Protein AF-0000000069705788 (afdb_homodimer)

Sequence (318 aa):
MHQRIKELVEQLQLKPHPEGGYYAETYRSDWEVSTDHGSRSLMTCIYFLLTSDNSSKFHQIKSDEMWFFHEGSPLTVHVLSDKGYEKLLVGPSDKEGHLPYQLVKTGIIFGSTVDQEESYSLVSCVVAPGFDFEDFRLVPKEELLEKWPEALEIIHKLTMHQRIKELVEQLQLKPHPEGGYYAETYRSDWEVSTDHGSRSLMTCIYFLLTSDNSSKFHQIKSDEMWFFHEGSPLTVHVLSDKGYEKLLVGPSDKEGHLPYQLVKTGIIFGSTVDQEESYSLVSCVVAPGFDFEDFRLVPKEELLEKWPEALEIIHKLT

Foldseek 3Di:
DPPVLVVCCVVVVWDADPQGFTKDWDDFAPDWDQDPQGIFTQKTKMKTKHAQVTKAAKKAFQWKKKKAFDDKAWKWKWWQDPVAIDIAIDDPDDPVRHDRMDMDGHGIIIMMHRNDHPMMTIIMMMTGSYDDVVRMGRDDLVVCCVNHVVCNVVSVVRD/DPPVLVVCCVVVVWDADPQGFTKAWDDFAPDWDQDPQGIFTQKTKMKTKHAQVTKAAKKAFQWKKKKAFDDKAWKWKWWQDPVAIDTAIDDPDDPVRHDRMDMDGHGIIIMMHRNDHPMMTIIMMMTGSYDDVVRMGRDDLVVCCVNHVVCNVVSVVRD

pLDDT: mean 96.7, std 3.87, range [66.06, 98.94]

Solvent-accessible surface area (backbone atoms only — not comparable to full-atom values): 16490 Å² total; per-residue (Å²): 128,63,68,64,53,58,51,48,34,60,75,64,60,39,38,78,35,95,69,49,42,28,30,30,82,76,45,67,44,90,48,72,38,84,49,99,87,43,78,31,32,46,30,26,32,27,43,38,35,41,29,36,89,34,46,43,51,35,26,32,38,77,28,34,36,36,40,35,27,48,48,76,45,53,32,39,36,40,35,49,50,99,88,37,77,46,76,46,42,28,16,72,69,50,94,88,58,26,24,39,56,45,78,46,57,53,65,44,35,32,26,34,41,27,76,56,75,92,40,36,22,36,30,36,39,38,24,43,53,18,77,48,75,90,44,53,40,77,56,55,56,67,63,47,45,71,78,41,56,89,43,49,69,61,48,58,71,32,88,126,62,68,64,54,58,50,47,33,61,78,66,59,41,38,78,36,96,68,48,41,29,28,31,82,76,46,67,44,91,48,72,40,85,50,99,87,42,79,32,33,46,30,26,32,29,44,38,35,40,28,35,89,33,47,42,51,36,26,31,38,76,28,34,36,36,40,35,28,47,47,78,45,52,33,38,36,40,35,48,51,99,88,38,78,46,76,45,41,27,16,72,69,51,94,87,58,26,24,42,57,45,78,46,57,53,64,42,34,34,27,35,39,26,77,56,75,93,40,35,22,36,31,36,39,39,23,43,53,18,76,48,74,90,45,54,40,79,56,54,55,69,63,47,46,71,76,42,57,87,44,49,70,62,49,57,72,30,87

InterPro domains:
  IPR009327 Cupin domain of unknown function DUF985 [PF06172] (6-138)
  IPR009327 Cupin domain of unknown function DUF985 [cd06121] (6-154)
  IPR011051 RmlC-like cupin domain superfamily [SSF51182] (2-159)
  IPR014710 RmlC-like jelly roll fold [G3DSA:2.60.120.10] (4-159)
  IPR039935 Uncharacterized protein YML079W-like [PTHR33387] (2-159)

Nearest PDB structures (foldseek):
  3loi-assembly1_A  TM=9.227E-01  e=6.875E-19  Branchiostoma belcheri tsingtauense
  1yud-assembly5_I  TM=9.192E-01  e=4.604E-17  Shewanella oneidensis MR-1
  1znp-assembly4_D  TM=8.832E-01  e=2.453E-14  Agrobacterium fabrum str. C58
  1phs-assembly1_A  TM=6.592E-01  e=4.373E-05  Phaseolus vulgaris
  2phl-assembly1_B  TM=5.172E-01  e=5.472E-05  Phaseolus vulgaris

Secondary structure (DSSP, 8-state):
--HHHHHHHHHTT-EE-TTSSEEEEEEE-S-EEEETTEEEES-EEEEEEEETT-EEEEEE-SSEEEEEEEEESPEEEEEEETTEEEEEEESS--TTS-BSEEEE-TT-EEEEEE-STT-EEEEEEEEESPP-GGG-EEPPHHHHHHH-GGGHHHHHHT-/--HHHHHHHHHTT-EE-TTSSEEEEEEE-S-EEEETTEEEES-EEEEEEEETT-EEEEEE-SSEEEEEEEEESPEEEEEEETTEEEEEEESS--TTS-BSEEEE-TT-EEEEEE-STT-EEEEEEEEESPP-GGG-EEPPHHHHHHH-GGGHHHHHHT-

Structure (mmCIF, N/CA/C/O backbone):
data_AF-0000000069705788-model_v1
#
loop_
_entity.id
_entity.type
_entity.pdbx_description
1 polymer 'DUF985 domain-containing protein'
#
loop_
_atom_site.group_PDB
_atom_site.id
_atom_site.type_symbol
_atom_site.label_atom_id
_atom_site.label_alt_id
_atom_site.label_comp_id
_atom_site.label_asym_id
_atom_site.label_entity_id
_atom_site.label_seq_id
_atom_site.pdbx_PDB_ins_code
_atom_site.Cartn_x
_atom_site.Cartn_y
_atom_site.Cartn_z
_atom_site.occupancy
_atom_site.B_iso_or_equiv
_atom_site.auth_seq_id
_atom_site.auth_comp_id
_atom_site.auth_asym_id
_atom_site.auth_atom_id
_atom_site.pdbx_PDB_model_num
ATOM 1 N N . MET A 1 1 ? 19.969 -18.719 3.295 1 66.25 1 MET A N 1
ATOM 2 C CA . MET A 1 1 ? 18.969 -17.656 3.379 1 66.25 1 MET A CA 1
ATOM 3 C C . MET A 1 1 ? 19.625 -16.312 3.713 1 66.25 1 MET A C 1
ATOM 5 O O . MET A 1 1 ? 20.5 -16.25 4.578 1 66.25 1 MET A O 1
ATOM 9 N N . HIS A 1 2 ? 19.422 -15.305 2.9 1 85.25 2 HIS A N 1
ATOM 10 C CA . HIS A 1 2 ? 19.969 -13.969 3.143 1 85.25 2 HIS A CA 1
ATOM 11 C C . HIS A 1 2 ? 19.672 -13.5 4.562 1 85.25 2 HIS A C 1
ATOM 13 O O . HIS A 1 2 ? 18.547 -13.633 5.043 1 85.25 2 HIS A O 1
ATOM 19 N N . GLN A 1 3 ? 20.672 -13.266 5.352 1 93.94 3 GLN A N 1
ATOM 20 C CA . GLN A 1 3 ? 20.562 -12.781 6.723 1 93.94 3 GLN A CA 1
ATOM 21 C C . GLN A 1 3 ? 19.422 -11.766 6.855 1 93.94 3 GLN A C 1
ATOM 23 O O . GLN A 1 3 ? 18.703 -11.766 7.848 1 93.94 3 GLN A O 1
ATOM 28 N N . ARG A 1 4 ? 19.266 -10.969 5.922 1 96.81 4 ARG A N 1
ATOM 29 C CA . ARG A 1 4 ? 18.234 -9.938 5.941 1 96.81 4 ARG A CA 1
ATOM 30 C C . ARG A 1 4 ? 16.844 -10.555 5.949 1 96.81 4 ARG A C 1
ATOM 32 O O . ARG A 1 4 ? 15.93 -10.039 6.605 1 96.81 4 ARG A O 1
ATOM 39 N N . ILE A 1 5 ? 16.641 -11.625 5.273 1 96.44 5 ILE A N 1
ATOM 40 C CA . ILE A 1 5 ? 15.352 -12.312 5.246 1 96.44 5 ILE A CA 1
ATOM 41 C C . ILE A 1 5 ? 14.984 -12.773 6.656 1 96.44 5 ILE A C 1
ATOM 43 O O . ILE A 1 5 ? 13.844 -12.609 7.094 1 96.44 5 ILE A O 1
ATOM 47 N N . LYS A 1 6 ? 15.945 -13.367 7.285 1 96.12 6 LYS A N 1
ATOM 48 C CA . LYS A 1 6 ? 15.711 -13.82 8.648 1 96.12 6 LYS A CA 1
ATOM 49 C C . LYS A 1 6 ? 15.297 -12.664 9.555 1 96.12 6 LYS A C 1
ATOM 51 O O . LYS A 1 6 ? 14.398 -12.797 10.383 1 96.12 6 LYS A O 1
ATOM 56 N N . GLU A 1 7 ? 15.977 -11.562 9.398 1 97.12 7 GLU A N 1
ATOM 57 C CA . GLU A 1 7 ? 15.656 -10.375 10.18 1 97.12 7 GLU A CA 1
ATOM 58 C C . GLU A 1 7 ? 14.227 -9.906 9.906 1 97.12 7 GLU A C 1
ATOM 60 O O . GLU A 1 7 ? 13.492 -9.562 10.836 1 97.12 7 GLU A O 1
ATOM 65 N N . LEU A 1 8 ? 13.867 -9.859 8.625 1 97.81 8 LEU A N 1
ATOM 66 C CA . LEU A 1 8 ? 12.539 -9.414 8.234 1 97.81 8 LEU A CA 1
ATOM 67 C C . LEU A 1 8 ? 11.461 -10.359 8.773 1 97.81 8 LEU A C 1
ATOM 69 O O . LEU A 1 8 ? 10.43 -9.906 9.266 1 97.81 8 LEU A O 1
ATOM 73 N N . VAL A 1 9 ? 11.664 -11.656 8.656 1 97.19 9 VAL A N 1
ATOM 74 C CA . VAL A 1 9 ? 10.719 -12.664 9.125 1 97.19 9 VAL A CA 1
ATOM 75 C C . VAL A 1 9 ? 10.453 -12.469 10.617 1 97.19 9 VAL A C 1
ATOM 77 O O . VAL A 1 9 ? 9.305 -12.523 11.062 1 97.19 9 VAL A O 1
ATOM 80 N N . GLU A 1 10 ? 11.477 -12.195 11.297 1 96.56 10 GLU A N 1
ATOM 81 C CA . GLU A 1 10 ? 11.352 -11.992 12.742 1 96.56 10 GLU A CA 1
ATOM 82 C C . GLU A 1 10 ? 10.688 -10.656 13.055 1 96.56 10 GLU A C 1
ATOM 84 O O . GLU A 1 10 ? 9.711 -10.602 13.805 1 96.56 10 GLU A O 1
ATOM 89 N N . GLN A 1 11 ? 11.133 -9.609 12.5 1 96.75 11 GLN A N 1
ATOM 90 C CA . GLN A 1 11 ? 10.688 -8.258 12.828 1 96.75 11 GLN A CA 1
ATOM 91 C C . GLN A 1 11 ? 9.234 -8.047 12.406 1 96.75 11 GLN A C 1
ATOM 93 O O . GLN A 1 11 ? 8.484 -7.34 13.086 1 96.75 11 GLN A O 1
ATOM 98 N N . LEU A 1 12 ? 8.906 -8.648 11.266 1 98.12 12 LEU A N 1
ATOM 99 C CA . LEU A 1 12 ? 7.57 -8.422 10.719 1 98.12 12 LEU A CA 1
ATOM 100 C C . LEU A 1 12 ? 6.641 -9.586 11.055 1 98.12 12 LEU A C 1
ATOM 102 O O . LEU A 1 12 ? 5.496 -9.625 10.594 1 98.12 12 LEU A O 1
ATOM 106 N N . GLN A 1 13 ? 7.16 -10.555 11.836 1 97.44 13 GLN A N 1
ATOM 107 C CA . GLN A 1 13 ? 6.398 -11.719 12.289 1 97.44 13 GLN A CA 1
ATOM 108 C C . GLN A 1 13 ? 5.766 -12.453 11.109 1 97.44 13 GLN A C 1
ATOM 110 O O . GLN A 1 13 ? 4.574 -12.773 11.141 1 97.44 13 GLN A O 1
ATOM 115 N N . LEU A 1 14 ? 6.574 -12.648 10.109 1 98.25 14 LEU A N 1
ATOM 116 C CA . LEU A 1 14 ? 6.098 -13.352 8.922 1 98.25 14 LEU A CA 1
ATOM 117 C C . LEU A 1 14 ? 6.004 -14.852 9.188 1 98.25 14 LEU A C 1
ATOM 119 O O . LEU A 1 14 ? 6.797 -15.398 9.953 1 98.25 14 LEU A O 1
ATOM 123 N N . LYS A 1 15 ? 5.062 -15.492 8.539 1 97.88 15 LYS A N 1
ATOM 124 C CA . LYS A 1 15 ? 4.918 -16.938 8.562 1 97.88 15 LYS A CA 1
ATOM 125 C C . LYS A 1 15 ? 5.137 -17.531 7.172 1 97.88 15 LYS A C 1
ATOM 127 O O . LYS A 1 15 ? 4.93 -16.859 6.16 1 97.88 15 LYS A O 1
ATOM 132 N N . PRO A 1 16 ? 5.516 -18.797 7.172 1 94.94 16 PRO A N 1
ATOM 133 C CA . PRO A 1 16 ? 5.684 -19.406 5.855 1 94.94 16 PRO A CA 1
ATOM 134 C C . PRO A 1 16 ? 4.387 -19.453 5.051 1 94.94 16 PRO A C 1
ATOM 136 O O . PRO A 1 16 ? 3.316 -19.688 5.613 1 94.94 16 PRO A O 1
ATOM 139 N N . HIS A 1 17 ? 4.52 -19.078 3.859 1 90.19 17 HIS A N 1
ATOM 140 C CA . HIS A 1 17 ? 3.395 -19.203 2.936 1 90.19 17 HIS A CA 1
ATOM 141 C C . HIS A 1 17 ? 3.301 -20.609 2.365 1 90.19 17 HIS A C 1
ATOM 143 O O . HIS A 1 17 ? 4.324 -21.25 2.1 1 90.19 17 HIS A O 1
ATOM 149 N N . PRO A 1 18 ? 2.121 -21.141 2.051 1 79.5 18 PRO A N 1
ATOM 150 C CA . PRO A 1 18 ? 1.957 -22.516 1.569 1 79.5 18 PRO A CA 1
ATOM 151 C C . PRO A 1 18 ? 2.709 -22.781 0.266 1 79.5 18 PRO A C 1
ATOM 153 O O . PRO A 1 18 ? 3.203 -23.891 0.046 1 79.5 18 PRO A O 1
ATOM 156 N N . GLU A 1 19 ? 2.842 -21.859 -0.573 1 75.75 19 GLU A N 1
ATOM 157 C CA . GLU A 1 19 ? 3.453 -22.047 -1.885 1 75.75 19 GLU A CA 1
ATOM 158 C C . GLU A 1 19 ? 4.914 -21.609 -1.884 1 75.75 19 GLU A C 1
ATOM 160 O O . GLU A 1 19 ? 5.57 -21.625 -2.926 1 75.75 19 GLU A O 1
ATOM 165 N N . GLY A 1 20 ? 5.504 -21.203 -0.788 1 83.19 20 GLY A N 1
ATOM 166 C CA . GLY A 1 20 ? 6.852 -20.656 -0.702 1 83.19 20 GLY A CA 1
ATOM 167 C C . GLY A 1 20 ? 6.883 -19.188 -0.329 1 83.19 20 GLY A C 1
ATOM 168 O O . GLY A 1 20 ? 5.914 -18.469 -0.563 1 83.19 20 GLY A O 1
ATOM 169 N N . GLY A 1 21 ? 7.969 -18.781 0.241 1 93.75 21 GLY A N 1
ATOM 170 C CA . GLY A 1 21 ? 8.07 -17.422 0.757 1 93.75 21 GLY A CA 1
ATOM 171 C C . GLY A 1 21 ? 7.445 -17.266 2.129 1 93.75 21 GLY A C 1
ATOM 172 O O . GLY A 1 21 ? 7.391 -18.219 2.91 1 93.75 21 GLY A O 1
ATOM 173 N N . TYR A 1 22 ? 7.105 -15.977 2.471 1 97.56 22 TYR A N 1
ATOM 174 C CA . TYR A 1 22 ? 6.574 -15.656 3.791 1 97.56 22 TYR A CA 1
ATOM 175 C C . TYR A 1 22 ? 5.5 -14.578 3.703 1 97.56 22 TYR A C 1
ATOM 177 O O . TYR A 1 22 ? 5.453 -13.82 2.732 1 97.56 22 TYR A O 1
ATOM 185 N N . TYR A 1 23 ? 4.629 -14.617 4.656 1 98.06 23 TYR A N 1
ATOM 186 C CA . TYR A 1 23 ? 3.609 -13.57 4.668 1 98.06 23 TYR A CA 1
ATOM 187 C C . TYR A 1 23 ? 3.057 -13.359 6.07 1 98.06 23 TYR A C 1
ATOM 189 O O . TYR A 1 23 ? 3.338 -14.148 6.98 1 98.06 23 TYR A O 1
ATOM 197 N N . ALA A 1 24 ? 2.346 -12.273 6.289 1 98.12 24 ALA A N 1
ATOM 198 C CA . ALA A 1 24 ? 1.567 -11.969 7.488 1 98.12 24 ALA A CA 1
ATOM 199 C C . ALA A 1 24 ? 0.4 -11.039 7.16 1 98.12 24 ALA A C 1
ATOM 201 O O . ALA A 1 24 ? 0.582 -10.008 6.504 1 98.12 24 ALA A O 1
ATOM 202 N N . GLU A 1 25 ? -0.812 -11.492 7.539 1 98.06 25 GLU A N 1
ATOM 203 C CA . GLU A 1 25 ? -1.901 -10.523 7.465 1 98.06 25 GLU A CA 1
ATOM 204 C C . GLU A 1 25 ? -1.761 -9.453 8.547 1 98.06 25 GLU A C 1
ATOM 206 O O . GLU A 1 25 ? -1.737 -9.758 9.734 1 98.06 25 GLU A O 1
ATOM 211 N N . THR A 1 26 ? -1.682 -8.211 8.117 1 98.06 26 THR A N 1
ATOM 212 C CA . THR A 1 26 ? -1.364 -7.133 9.047 1 98.06 26 THR A CA 1
ATOM 213 C C . THR A 1 26 ? -2.59 -6.262 9.305 1 98.06 26 THR A C 1
ATOM 215 O O . THR A 1 26 ? -2.611 -5.473 10.258 1 98.06 26 THR A O 1
ATOM 218 N N . TYR A 1 27 ? -3.596 -6.379 8.492 1 98.56 27 TYR A N 1
ATOM 219 C CA . TYR A 1 27 ? -4.781 -5.539 8.625 1 98.56 27 TYR A CA 1
ATOM 220 C C . TYR A 1 27 ? -6 -6.215 8.008 1 98.56 27 TYR A C 1
ATOM 222 O O . TYR A 1 27 ? -5.914 -6.801 6.93 1 98.56 27 TYR A O 1
ATOM 230 N N . ARG A 1 28 ? -7.121 -6.172 8.688 1 98.56 28 ARG A N 1
ATOM 231 C CA . ARG A 1 28 ? -8.469 -6.477 8.219 1 98.56 28 ARG A CA 1
ATOM 232 C C . ARG A 1 28 ? -9.477 -5.469 8.75 1 98.56 28 ARG A C 1
ATOM 234 O O . ARG A 1 28 ? -9.641 -5.328 9.969 1 98.56 28 ARG A O 1
ATOM 241 N N . SER A 1 29 ? -10.062 -4.789 7.816 1 98.06 29 SER A N 1
ATOM 242 C CA . SER A 1 29 ? -11.031 -3.785 8.234 1 98.06 29 SER A CA 1
ATOM 243 C C . SER A 1 29 ? -12.172 -4.414 9.031 1 98.06 29 SER A C 1
ATOM 245 O O . SER A 1 29 ? -12.656 -5.492 8.688 1 98.06 29 SER A O 1
ATOM 247 N N . ASP A 1 30 ? -12.602 -3.719 10.086 1 94.81 30 ASP A N 1
ATOM 248 C CA . ASP A 1 30 ? -13.766 -4.16 10.859 1 94.81 30 ASP A CA 1
ATOM 249 C C . ASP A 1 30 ? -15.062 -3.801 10.148 1 94.81 30 ASP A C 1
ATOM 251 O O . ASP A 1 30 ? -16.141 -4.266 10.531 1 94.81 30 ASP A O 1
ATOM 255 N N . TRP A 1 31 ? -14.945 -3.012 9.102 1 94.69 31 TRP A N 1
ATOM 256 C CA . TRP A 1 31 ? -16.094 -2.648 8.289 1 94.69 31 TRP A CA 1
ATOM 257 C C . TRP A 1 31 ? -16.375 -3.713 7.234 1 94.69 31 TRP A C 1
ATOM 259 O O . TRP A 1 31 ? -15.461 -4.18 6.559 1 94.69 31 TRP A O 1
ATOM 269 N N . GLU A 1 32 ? -17.641 -4.035 7.141 1 95.25 32 GLU A N 1
ATOM 270 C CA . GLU A 1 32 ? -18.031 -5.047 6.16 1 95.25 32 GLU A CA 1
ATOM 271 C C . GLU A 1 32 ? -18.766 -4.414 4.984 1 95.25 32 GLU A C 1
ATOM 273 O O . GLU A 1 32 ? -19.484 -3.428 5.156 1 95.25 32 GLU A O 1
ATOM 278 N N . VAL A 1 33 ? -18.547 -4.988 3.83 1 96 33 VAL A N 1
ATOM 279 C CA . VAL A 1 33 ? -19.266 -4.578 2.635 1 96 33 VAL A CA 1
ATOM 280 C C . VAL A 1 33 ? -19.984 -5.785 2.025 1 96 33 VAL A C 1
ATOM 282 O O . VAL A 1 33 ? -19.484 -6.91 2.1 1 96 33 VAL A O 1
ATOM 285 N N . SER A 1 34 ? -21.156 -5.516 1.482 1 94.81 34 SER A N 1
ATOM 286 C CA . SER A 1 34 ? -21.906 -6.57 0.801 1 94.81 34 SER A CA 1
ATOM 287 C C . SER A 1 34 ? -21.453 -6.715 -0.65 1 94.81 34 SER A C 1
ATOM 289 O O . SER A 1 34 ? -21.406 -5.727 -1.388 1 94.81 34 SER A O 1
ATOM 291 N N . THR A 1 35 ? -21.109 -7.973 -0.995 1 94.88 35 THR A N 1
ATOM 292 C CA . THR A 1 35 ? -20.766 -8.281 -2.377 1 94.88 35 THR A CA 1
ATOM 293 C C . THR A 1 35 ? -21.719 -9.312 -2.961 1 94.88 35 THR A C 1
ATOM 295 O O . THR A 1 35 ? -22.578 -9.844 -2.252 1 94.88 35 THR A O 1
ATOM 298 N N . ASP A 1 36 ? -21.609 -9.562 -4.262 1 92.44 36 ASP A N 1
ATOM 299 C CA . ASP A 1 36 ? -22.422 -10.578 -4.914 1 92.44 36 ASP A CA 1
ATOM 300 C C . ASP A 1 36 ? -22.125 -11.969 -4.363 1 92.44 36 ASP A C 1
ATOM 302 O O . ASP A 1 36 ? -22.906 -12.898 -4.535 1 92.44 36 ASP A O 1
ATOM 306 N N . HIS A 1 37 ? -21.047 -12.07 -3.639 1 92.69 37 HIS A N 1
ATOM 307 C CA . HIS A 1 37 ? -20.609 -13.367 -3.158 1 92.69 37 HIS A CA 1
ATOM 308 C C . HIS A 1 37 ? -20.656 -13.445 -1.635 1 92.69 37 HIS A C 1
ATOM 310 O O . HIS A 1 37 ? -20.062 -14.336 -1.03 1 92.69 37 HIS A O 1
ATOM 316 N N . GLY A 1 38 ? -21.312 -12.484 -1.065 1 95.44 38 GLY A N 1
ATOM 317 C CA . GLY A 1 38 ? -21.438 -12.453 0.383 1 95.44 38 GLY A CA 1
ATOM 318 C C . GLY A 1 38 ? -20.734 -11.266 1.019 1 95.44 38 GLY A C 1
ATOM 319 O O . GLY A 1 38 ? -20.172 -10.422 0.317 1 95.44 38 GLY A O 1
ATOM 320 N N . SER A 1 39 ? -20.812 -11.266 2.301 1 97.12 39 SER A N 1
ATOM 321 C CA . SER A 1 39 ? -20.172 -10.188 3.049 1 97.12 39 SER A CA 1
ATOM 322 C C . SER A 1 39 ? -18.656 -10.367 3.104 1 97.12 39 SER A C 1
ATOM 324 O O . SER A 1 39 ? -18.172 -11.477 3.297 1 97.12 39 SER A O 1
ATOM 326 N N . ARG A 1 40 ? -17.969 -9.281 2.855 1 98.06 40 ARG A N 1
ATOM 327 C CA . ARG A 1 40 ? -16.516 -9.25 2.969 1 98.06 40 ARG A CA 1
ATOM 328 C C . ARG A 1 40 ? -16.062 -8.055 3.811 1 98.06 40 ARG A C 1
ATOM 330 O O . ARG A 1 40 ? -16.781 -7.062 3.928 1 98.06 40 ARG A O 1
ATOM 337 N N . SER A 1 41 ? -14.875 -8.188 4.395 1 98.12 41 SER A N 1
ATOM 338 C CA . SER A 1 41 ? -14.234 -6.996 4.949 1 98.12 41 SER A CA 1
ATOM 339 C C . SER A 1 41 ? -14.031 -5.93 3.877 1 98.12 41 SER A C 1
ATOM 341 O O . SER A 1 41 ? -13.906 -6.25 2.693 1 98.12 41 SER A O 1
ATOM 343 N N . LEU A 1 42 ? -14.055 -4.73 4.281 1 97.94 42 LEU A N 1
ATOM 344 C CA . LEU A 1 42 ? -13.852 -3.623 3.354 1 97.94 42 LEU A CA 1
ATOM 345 C C . LEU A 1 42 ? -12.516 -3.746 2.643 1 97.94 42 LEU A C 1
ATOM 347 O O . LEU A 1 42 ? -12.414 -3.469 1.444 1 97.94 42 LEU A O 1
ATOM 351 N N . MET A 1 43 ? -11.508 -4.16 3.387 1 98.44 43 MET A N 1
ATOM 352 C CA . MET A 1 43 ? -10.148 -4.199 2.871 1 98.44 43 MET A CA 1
ATOM 353 C C . MET A 1 43 ? -9.258 -5.078 3.744 1 98.44 43 MET A C 1
ATOM 355 O O . MET A 1 43 ? -9.492 -5.203 4.949 1 98.44 43 MET A O 1
ATOM 359 N N . THR A 1 44 ? -8.297 -5.73 3.188 1 98.75 44 THR A N 1
ATOM 360 C CA . THR A 1 44 ? -7.262 -6.449 3.92 1 98.75 44 THR A CA 1
ATOM 361 C C . THR A 1 44 ? -5.871 -6.074 3.406 1 98.75 44 THR A C 1
ATOM 363 O O . THR A 1 44 ? -5.734 -5.578 2.287 1 98.75 44 THR A O 1
ATOM 366 N N . CYS A 1 45 ? -4.891 -6.254 4.172 1 98.81 45 CYS A N 1
ATOM 367 C CA . CYS A 1 45 ? -3.502 -5.992 3.816 1 98.81 45 CYS A CA 1
ATOM 368 C C . CYS A 1 45 ? -2.586 -7.078 4.367 1 98.81 45 CYS A C 1
ATOM 370 O O . CYS A 1 45 ? -2.754 -7.52 5.508 1 98.81 45 CYS A O 1
ATOM 372 N N . ILE A 1 46 ? -1.645 -7.504 3.596 1 98.38 46 ILE A N 1
ATOM 373 C CA . ILE A 1 46 ? -0.633 -8.438 4.07 1 98.38 46 ILE A CA 1
ATOM 374 C C . ILE A 1 46 ? 0.759 -7.914 3.73 1 98.38 46 ILE A C 1
ATOM 376 O O . ILE A 1 46 ? 0.918 -7.113 2.803 1 98.38 46 ILE A O 1
ATOM 380 N N . TYR A 1 47 ? 1.772 -8.312 4.504 1 98.69 47 TYR A N 1
ATOM 381 C CA . TYR A 1 47 ? 3.141 -8.406 4.008 1 98.69 47 TYR A CA 1
ATOM 382 C C . TYR A 1 47 ? 3.338 -9.672 3.184 1 98.69 47 TYR A C 1
ATOM 384 O O . TYR A 1 47 ? 2.822 -10.734 3.537 1 98.69 47 TYR A O 1
ATOM 392 N N . PHE A 1 48 ? 4.059 -9.602 2.207 1 98.31 48 PHE A N 1
ATOM 393 C CA . PHE A 1 48 ? 4.426 -10.758 1.396 1 98.31 48 PHE A CA 1
ATOM 394 C C . PHE A 1 48 ? 5.898 -10.695 1.007 1 98.31 48 PHE A C 1
ATOM 396 O O . PHE A 1 48 ? 6.355 -9.703 0.427 1 98.31 48 PHE A O 1
ATOM 403 N N . LEU A 1 49 ? 6.648 -11.68 1.417 1 98.38 49 LEU A N 1
ATOM 404 C CA . LEU A 1 49 ? 8.07 -11.812 1.095 1 98.38 49 LEU A CA 1
ATOM 405 C C . LEU A 1 49 ? 8.312 -13.031 0.209 1 98.38 49 LEU A C 1
ATOM 407 O O . LEU A 1 49 ? 8.102 -14.164 0.639 1 98.38 49 LEU A O 1
ATOM 411 N N . LEU A 1 50 ? 8.711 -12.773 -0.994 1 97.88 50 LEU A N 1
ATOM 412 C CA . LEU A 1 50 ? 8.984 -13.828 -1.967 1 97.88 50 LEU A CA 1
ATOM 413 C C . LEU A 1 50 ? 10.484 -13.922 -2.25 1 97.88 50 LEU A C 1
ATOM 415 O O . LEU A 1 50 ? 11.18 -12.906 -2.314 1 97.88 50 LEU A O 1
ATOM 419 N N . THR A 1 51 ? 10.992 -15.102 -2.391 1 96.69 51 THR A N 1
ATOM 420 C CA . THR A 1 51 ? 12.391 -15.297 -2.75 1 96.69 51 THR A CA 1
ATOM 421 C C . THR A 1 51 ? 12.516 -15.789 -4.188 1 96.69 51 THR A C 1
ATOM 423 O O . THR A 1 51 ? 11.531 -16.234 -4.785 1 96.69 51 THR A O 1
ATOM 426 N N . SER A 1 52 ? 13.719 -15.695 -4.703 1 96 52 SER A N 1
ATOM 427 C CA . SER A 1 52 ? 13.945 -16.094 -6.086 1 96 52 SER A CA 1
ATOM 428 C C . SER A 1 52 ? 13.773 -17.594 -6.266 1 96 52 SER A C 1
ATOM 430 O O . SER A 1 52 ? 13.641 -18.078 -7.395 1 96 52 SER A O 1
ATOM 432 N N . ASP A 1 53 ? 13.742 -18.328 -5.211 1 93.75 53 ASP A N 1
ATOM 433 C CA . ASP A 1 53 ? 13.656 -19.797 -5.285 1 93.75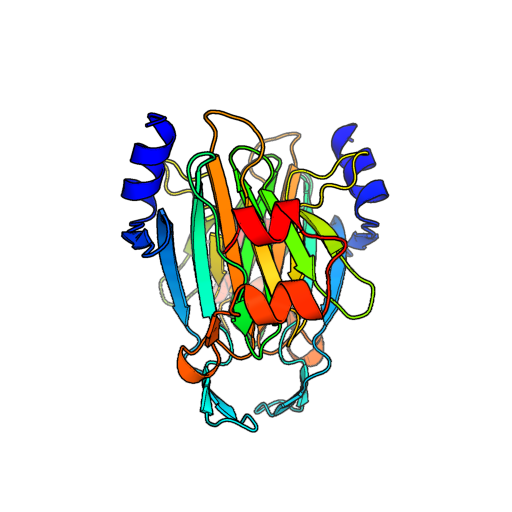 53 ASP A CA 1
ATOM 434 C C . ASP A 1 53 ? 12.203 -20.25 -5.266 1 93.75 53 ASP A C 1
ATOM 436 O O . ASP A 1 53 ? 11.93 -21.438 -5.445 1 93.75 53 ASP A O 1
ATOM 440 N N . ASN A 1 54 ? 11.312 -19.375 -5.035 1 93.38 54 ASN A N 1
ATOM 441 C CA . ASN A 1 54 ? 9.883 -19.688 -5.031 1 93.38 54 ASN A CA 1
ATOM 442 C C . ASN A 1 54 ? 9.086 -18.719 -5.883 1 93.38 54 ASN A C 1
ATOM 444 O O . ASN A 1 54 ? 9.648 -17.75 -6.426 1 93.38 54 ASN A O 1
ATOM 448 N N . SER A 1 55 ? 7.84 -19.062 -6.133 1 93.81 55 SER A N 1
ATOM 449 C CA . SER A 1 55 ? 6.949 -18.25 -6.945 1 93.81 55 SER A CA 1
ATOM 450 C C . SER A 1 55 ? 5.523 -18.281 -6.402 1 93.81 55 SER A C 1
ATOM 452 O O . SER A 1 55 ? 5.168 -19.156 -5.625 1 93.81 55 SER A O 1
ATOM 454 N N . SER A 1 56 ? 4.824 -17.281 -6.695 1 94.88 56 SER A N 1
ATOM 455 C CA . SER A 1 56 ? 3.381 -17.312 -6.484 1 94.88 56 SER A CA 1
ATOM 456 C C . SER A 1 56 ? 2.654 -17.859 -7.707 1 94.88 56 SER A C 1
ATOM 458 O O . SER A 1 56 ? 2.814 -17.344 -8.82 1 94.88 56 SER A O 1
ATOM 460 N N . LYS A 1 57 ? 1.851 -18.859 -7.527 1 96.62 57 LYS A N 1
ATOM 461 C CA . LYS A 1 57 ? 1.194 -19.547 -8.633 1 96.62 57 LYS A CA 1
ATOM 462 C C . LYS A 1 57 ? 0.071 -18.703 -9.219 1 96.62 57 LYS A C 1
ATOM 464 O O . LYS A 1 57 ? -0.457 -17.812 -8.555 1 96.62 57 LYS A O 1
ATOM 469 N N . PHE A 1 58 ? -0.28 -19.047 -10.453 1 97.81 58 PHE A N 1
ATOM 470 C CA . PHE A 1 58 ? -1.384 -18.344 -11.094 1 97.81 58 PHE A CA 1
ATOM 471 C C . PHE A 1 58 ? -2.693 -18.594 -10.359 1 97.81 58 PHE A C 1
ATOM 473 O O . PHE A 1 58 ? -3.107 -19.75 -10.195 1 97.81 58 PHE A O 1
ATOM 480 N N . HIS A 1 59 ? -3.33 -17.609 -9.961 1 97.56 59 HIS A N 1
ATOM 481 C CA . HIS A 1 59 ? -4.609 -17.656 -9.258 1 97.56 59 HIS A CA 1
ATOM 482 C C . HIS A 1 59 ? -5.461 -16.438 -9.602 1 97.56 59 HIS A C 1
ATOM 484 O O . HIS A 1 59 ? -5.008 -15.539 -10.312 1 97.56 59 HIS A O 1
ATOM 490 N N . GLN A 1 60 ? -6.66 -16.516 -9.195 1 97.62 60 GLN A N 1
ATOM 491 C CA . GLN A 1 60 ? -7.641 -15.469 -9.438 1 97.62 60 GLN A CA 1
ATOM 492 C C . GLN A 1 60 ? -8.414 -15.133 -8.172 1 97.62 60 GLN A C 1
ATOM 494 O O . GLN A 1 60 ? -8.75 -16.016 -7.383 1 97.62 60 GLN A O 1
ATOM 499 N N . ILE A 1 61 ? -8.578 -13.852 -7.957 1 97.44 61 ILE A N 1
ATOM 500 C CA . ILE A 1 61 ? -9.438 -13.414 -6.859 1 97.44 61 ILE A CA 1
ATOM 501 C C . ILE A 1 61 ? -10.516 -12.477 -7.391 1 97.44 61 ILE A C 1
ATOM 503 O O . ILE A 1 61 ? -10.492 -12.078 -8.562 1 97.44 61 ILE A O 1
ATOM 507 N N . LYS A 1 62 ? -11.5 -12.141 -6.582 1 97.12 62 LYS A N 1
ATOM 508 C CA . LYS A 1 62 ? -12.664 -11.391 -7.047 1 97.12 62 LYS A CA 1
ATOM 509 C C . LYS A 1 62 ? -12.594 -9.93 -6.605 1 97.12 62 LYS A C 1
ATOM 511 O O . LYS A 1 62 ? -13.617 -9.242 -6.527 1 97.12 62 LYS A O 1
ATOM 516 N N . SER A 1 63 ? -11.438 -9.477 -6.23 1 97.62 63 SER A N 1
ATOM 517 C CA . SER A 1 63 ? -11.195 -8.109 -5.781 1 97.62 63 SER A CA 1
ATOM 518 C C . SER A 1 63 ? -9.969 -7.516 -6.461 1 97.62 63 SER A C 1
ATOM 520 O O . SER A 1 63 ? -9.117 -8.25 -6.969 1 97.62 63 SER A O 1
ATOM 522 N N . ASP A 1 64 ? -9.938 -6.191 -6.566 1 98.25 64 ASP A N 1
ATOM 523 C CA . ASP A 1 64 ? -8.688 -5.547 -6.965 1 98.25 64 ASP A CA 1
ATOM 524 C C . ASP A 1 64 ? -7.582 -5.812 -5.945 1 98.25 64 ASP A C 1
ATOM 526 O O . ASP A 1 64 ? -7.828 -5.812 -4.738 1 98.25 64 ASP A O 1
ATOM 530 N N . GLU A 1 65 ? -6.418 -6.004 -6.395 1 98.5 65 GLU A N 1
ATOM 531 C CA . GLU A 1 65 ? -5.254 -6.176 -5.531 1 98.5 65 GLU A CA 1
ATOM 532 C C . GLU A 1 65 ? -4.141 -5.207 -5.902 1 98.5 65 GLU A C 1
ATOM 534 O O . GLU A 1 65 ? -3.723 -5.145 -7.062 1 98.5 65 GLU A O 1
ATOM 539 N N . MET A 1 66 ? -3.672 -4.465 -4.949 1 98.75 66 MET A N 1
ATOM 540 C CA . MET A 1 66 ? -2.564 -3.531 -5.129 1 98.75 66 MET A CA 1
ATOM 541 C C . MET A 1 66 ? -1.281 -4.086 -4.516 1 98.75 66 MET A C 1
ATOM 543 O O . MET A 1 66 ? -1.288 -4.582 -3.389 1 98.75 66 MET A O 1
ATOM 547 N N . TRP A 1 67 ? -0.206 -4 -5.211 1 98.88 67 TRP A N 1
ATOM 548 C CA . TRP A 1 67 ? 1.108 -4.465 -4.781 1 98.88 67 TRP A CA 1
ATOM 549 C C . TRP A 1 67 ? 2.047 -3.291 -4.527 1 98.88 67 TRP A C 1
ATOM 551 O O . TRP A 1 67 ? 2.348 -2.521 -5.441 1 98.88 67 TRP A O 1
ATOM 561 N N . PHE A 1 68 ? 2.592 -3.135 -3.334 1 98.94 68 PHE A N 1
ATOM 562 C CA . PHE A 1 68 ? 3.461 -2.025 -2.955 1 98.94 68 PHE A CA 1
ATOM 563 C C . PHE A 1 68 ? 4.867 -2.521 -2.643 1 98.94 68 PHE A C 1
ATOM 565 O O . PHE A 1 68 ? 5.062 -3.305 -1.711 1 98.94 68 PHE A O 1
ATOM 572 N N . PHE A 1 69 ? 5.84 -2.033 -3.301 1 98.88 69 PHE A N 1
ATOM 573 C CA . PHE A 1 69 ? 7.227 -2.455 -3.125 1 98.88 69 PHE A CA 1
ATOM 574 C C . PHE A 1 69 ? 7.832 -1.818 -1.881 1 98.88 69 PHE A C 1
ATOM 576 O O . PHE A 1 69 ? 7.637 -0.627 -1.629 1 98.88 69 PHE A O 1
ATOM 583 N N . HIS A 1 70 ? 8.648 -2.578 -1.167 1 98.62 70 HIS A N 1
ATOM 584 C CA . HIS A 1 70 ? 9.312 -2.014 0.002 1 98.62 70 HIS A CA 1
ATOM 585 C C . HIS A 1 70 ? 10.828 -2.152 -0.107 1 98.62 70 HIS A C 1
ATOM 587 O O . HIS A 1 70 ? 11.555 -1.164 0.016 1 98.62 70 HIS A O 1
ATOM 593 N N . GLU A 1 71 ? 11.219 -3.385 -0.302 1 96.88 71 GLU A N 1
ATOM 594 C CA . GLU A 1 71 ? 12.664 -3.572 -0.268 1 96.88 71 GLU A CA 1
ATOM 595 C C . GLU A 1 71 ? 13.07 -4.855 -0.986 1 96.88 71 GLU A C 1
ATOM 597 O O . GLU A 1 71 ? 12.242 -5.746 -1.194 1 96.88 71 GLU A O 1
ATOM 602 N N . GLY A 1 72 ? 14.406 -4.984 -1.316 1 97.5 72 GLY A N 1
ATOM 603 C CA . GLY A 1 72 ? 14.953 -6.117 -2.047 1 97.5 72 GLY A CA 1
ATOM 604 C C . GLY A 1 72 ? 15.016 -5.887 -3.545 1 97.5 72 GLY A C 1
ATOM 605 O O . GLY A 1 72 ? 15.266 -4.766 -3.996 1 97.5 72 GLY A O 1
ATOM 606 N N . SER A 1 73 ? 14.875 -7.012 -4.262 1 97.88 73 SER A N 1
ATOM 607 C CA . SER A 1 73 ? 14.852 -6.918 -5.715 1 97.88 73 SER A CA 1
ATOM 608 C C . SER A 1 73 ? 13.43 -6.719 -6.234 1 97.88 73 SER A C 1
ATOM 610 O O . SER A 1 73 ? 12.469 -7.129 -5.59 1 97.88 73 SER A O 1
ATOM 612 N N . PRO A 1 74 ? 13.336 -6.082 -7.395 1 98.25 74 PRO A N 1
ATOM 613 C CA . PRO A 1 74 ? 12.008 -5.898 -7.988 1 98.25 74 PRO A CA 1
ATOM 614 C C . PRO A 1 74 ? 11.25 -7.215 -8.164 1 98.25 74 PRO A C 1
ATOM 616 O O . PRO A 1 74 ? 11.867 -8.258 -8.398 1 98.25 74 PRO A O 1
ATOM 619 N N . LEU A 1 75 ? 10.008 -7.133 -7.996 1 98.44 75 LEU A N 1
ATOM 620 C CA . LEU A 1 75 ? 9.086 -8.25 -8.156 1 98.44 75 LEU A CA 1
ATOM 621 C C . LEU A 1 75 ? 8.344 -8.164 -9.484 1 98.44 75 LEU A C 1
ATOM 623 O O . LEU A 1 75 ? 7.898 -7.086 -9.883 1 98.44 75 LEU A O 1
ATOM 627 N N . THR A 1 76 ? 8.219 -9.281 -10.195 1 98.75 76 THR A N 1
ATOM 628 C CA . THR A 1 76 ? 7.422 -9.336 -11.422 1 98.75 76 THR A CA 1
ATOM 629 C C . THR A 1 76 ? 6.062 -9.977 -11.148 1 98.75 76 THR A C 1
ATOM 631 O O . THR A 1 76 ? 5.992 -11.117 -10.688 1 98.75 76 THR A O 1
ATOM 634 N N . VAL A 1 77 ? 5.02 -9.234 -11.383 1 98.69 77 VAL A N 1
ATOM 635 C CA . VAL A 1 77 ? 3.68 -9.812 -11.406 1 98.69 77 VAL A CA 1
ATOM 636 C C . VAL A 1 77 ? 3.295 -10.18 -12.836 1 98.69 77 VAL A C 1
ATOM 638 O O . VAL A 1 77 ? 3.211 -9.312 -13.703 1 98.69 77 VAL A O 1
ATOM 641 N N . HIS A 1 78 ? 3.107 -11.453 -13.039 1 98.75 78 HIS A N 1
ATOM 642 C CA . HIS A 1 78 ? 2.699 -11.977 -14.336 1 98.75 78 HIS A CA 1
ATOM 643 C C . HIS A 1 78 ? 1.181 -12.016 -14.469 1 98.75 78 HIS A C 1
ATOM 645 O O . HIS A 1 78 ? 0.499 -12.617 -13.633 1 98.75 78 HIS A O 1
ATOM 651 N N . VAL A 1 79 ? 0.713 -11.43 -15.531 1 98.62 79 VAL A N 1
ATOM 652 C CA . VAL A 1 79 ? -0.731 -11.297 -15.688 1 98.62 79 VAL A CA 1
ATOM 653 C C . VAL A 1 79 ? -1.173 -11.953 -16.984 1 98.62 79 VAL A C 1
ATOM 655 O O . VAL A 1 79 ? -0.512 -11.812 -18.016 1 98.62 79 VAL A O 1
ATOM 658 N N . LEU A 1 80 ? -2.246 -12.727 -16.906 1 98.62 80 LEU A N 1
ATOM 659 C CA . LEU A 1 80 ? -2.93 -13.297 -18.062 1 98.62 80 LEU A CA 1
ATOM 660 C C . LEU A 1 80 ? -4.324 -12.703 -18.203 1 98.62 80 LEU A C 1
ATOM 662 O O . LEU A 1 80 ? -5.168 -12.844 -17.328 1 98.62 80 LEU A O 1
ATOM 666 N N . SER A 1 81 ? -4.523 -12 -19.219 1 96.81 81 SER A N 1
ATOM 667 C CA . SER A 1 81 ? -5.801 -11.352 -19.5 1 96.81 81 SER A CA 1
ATOM 668 C C . SER A 1 81 ? -6.195 -11.508 -20.953 1 96.81 81 SER A C 1
ATOM 670 O O . SER A 1 81 ? -5.555 -12.25 -21.703 1 96.81 81 SER A O 1
ATOM 672 N N . ASP A 1 82 ? -7.336 -10.891 -21.312 1 94.31 82 ASP A N 1
ATOM 673 C CA . ASP A 1 82 ? -7.789 -10.945 -22.703 1 94.31 82 ASP A CA 1
ATOM 674 C C . ASP A 1 82 ? -6.77 -10.305 -23.641 1 94.31 82 ASP A C 1
ATOM 676 O O . ASP A 1 82 ? -6.785 -10.562 -24.844 1 94.31 82 ASP A O 1
ATOM 680 N N . LYS A 1 83 ? -5.859 -9.57 -23.109 1 95.44 83 LYS A N 1
ATOM 681 C CA . LYS A 1 83 ? -4.812 -8.922 -23.891 1 95.44 83 LYS A CA 1
ATOM 682 C C . LYS A 1 83 ? -3.594 -9.82 -24.047 1 95.44 83 LYS A C 1
ATOM 684 O O . LYS A 1 83 ? -2.65 -9.492 -24.766 1 95.44 83 LYS A O 1
ATOM 689 N N . GLY A 1 84 ? -3.695 -10.914 -23.359 1 97.31 84 GLY A N 1
ATOM 690 C CA . GLY A 1 84 ? -2.576 -11.852 -23.391 1 97.31 84 GLY A CA 1
ATOM 691 C C . GLY A 1 84 ? -1.739 -11.797 -22.125 1 97.31 84 GLY A C 1
ATOM 692 O O . GLY A 1 84 ? -2.26 -11.539 -21.031 1 97.31 84 GLY A O 1
ATOM 693 N N . TYR A 1 85 ? -0.446 -12.242 -22.328 1 98.31 85 TYR A N 1
ATOM 694 C CA . TYR A 1 85 ? 0.496 -12.258 -21.219 1 98.31 85 TYR A CA 1
ATOM 695 C C . TYR A 1 85 ? 1.206 -10.914 -21.078 1 98.31 85 TYR A C 1
ATOM 697 O O . TYR A 1 85 ? 1.736 -10.391 -22.062 1 98.31 85 TYR A O 1
ATOM 705 N N . GLU A 1 86 ? 1.198 -10.336 -19.922 1 98.12 86 GLU A N 1
ATOM 706 C CA . GLU A 1 86 ? 1.909 -9.102 -19.625 1 98.12 86 GLU A CA 1
ATOM 707 C C . GLU A 1 86 ? 2.639 -9.188 -18.281 1 98.12 86 GLU A C 1
ATOM 709 O O . GLU A 1 86 ? 2.299 -10.016 -17.438 1 98.12 86 GLU A O 1
ATOM 714 N N . LYS A 1 87 ? 3.662 -8.414 -18.141 1 98.44 87 LYS A N 1
ATOM 715 C CA . LYS A 1 87 ? 4.395 -8.305 -16.891 1 98.44 87 LYS A CA 1
ATOM 716 C C . LYS A 1 87 ? 4.145 -6.949 -16.219 1 98.44 87 LYS A C 1
ATOM 718 O O . LYS A 1 87 ? 4.238 -5.906 -16.875 1 98.44 87 LYS A O 1
ATOM 723 N N . LEU A 1 88 ? 3.742 -6.953 -15.031 1 98.56 88 LEU A N 1
ATOM 724 C CA . LEU A 1 88 ? 3.752 -5.77 -14.18 1 98.56 88 LEU A CA 1
ATOM 725 C C . LEU A 1 88 ? 4.984 -5.754 -13.281 1 98.56 88 LEU A C 1
ATOM 727 O O . LEU A 1 88 ? 5.16 -6.648 -12.453 1 98.56 88 LEU A O 1
ATOM 731 N N . LEU A 1 89 ? 5.809 -4.723 -13.43 1 98.75 89 LEU A N 1
ATOM 732 C CA . LEU A 1 89 ? 7.074 -4.656 -12.711 1 98.75 89 LEU A CA 1
ATOM 733 C C . LEU A 1 89 ? 6.941 -3.801 -11.453 1 98.75 89 LEU A C 1
ATOM 735 O O . LEU A 1 89 ? 6.684 -2.6 -11.547 1 98.75 89 LEU A O 1
ATOM 739 N N . VAL A 1 90 ? 7.137 -4.414 -10.32 1 98.75 90 VAL A N 1
ATOM 740 C CA . VAL A 1 90 ? 6.996 -3.758 -9.023 1 98.75 90 VAL A CA 1
ATOM 741 C C . VAL A 1 90 ? 8.375 -3.502 -8.422 1 98.75 90 VAL A C 1
ATOM 743 O O . VAL A 1 90 ? 9.117 -4.445 -8.125 1 98.75 90 VAL A O 1
ATOM 746 N N . GLY A 1 91 ? 8.773 -2.32 -8.266 1 98.62 91 GLY A N 1
ATOM 747 C CA . GLY A 1 91 ? 10.078 -1.916 -7.777 1 98.62 91 GLY A CA 1
ATOM 748 C C . GLY A 1 91 ? 10.297 -0.416 -7.832 1 98.62 91 GLY A C 1
ATOM 749 O O . GLY A 1 91 ? 9.383 0.34 -8.164 1 98.62 91 GLY A O 1
ATOM 750 N N . PRO A 1 92 ? 11.453 -0 -7.414 1 97.75 92 PRO A N 1
ATOM 751 C CA . PRO A 1 92 ? 11.75 1.428 -7.551 1 97.75 92 PRO A CA 1
ATOM 752 C C . PRO A 1 92 ? 11.539 1.94 -8.977 1 97.75 92 PRO A C 1
ATOM 754 O O . PRO A 1 92 ? 11.906 1.269 -9.938 1 97.75 92 PRO A O 1
ATOM 757 N N . SER A 1 93 ? 10.891 3.092 -9.023 1 97.44 93 SER A N 1
ATOM 758 C CA . SER A 1 93 ? 10.586 3.664 -10.328 1 97.44 93 SER A CA 1
ATOM 759 C C . SER A 1 93 ? 11.852 3.861 -11.156 1 97.44 93 SER A C 1
ATOM 761 O O . SER A 1 93 ? 12.844 4.398 -10.656 1 97.44 93 SER A O 1
ATOM 763 N N . ASP A 1 94 ? 11.797 3.361 -12.359 1 95.94 94 ASP A N 1
ATOM 764 C CA . ASP A 1 94 ? 12.945 3.516 -13.25 1 95.94 94 ASP A CA 1
ATOM 765 C C . ASP A 1 94 ? 12.508 3.516 -14.711 1 95.94 94 ASP A C 1
ATOM 767 O O . ASP A 1 94 ? 11.312 3.537 -15.008 1 95.94 94 ASP A O 1
ATOM 771 N N . LYS A 1 95 ? 13.438 3.631 -15.617 1 94.06 95 LYS A N 1
ATOM 772 C CA . LYS A 1 95 ? 13.156 3.762 -17.047 1 94.06 95 LYS A CA 1
ATOM 773 C C . LYS A 1 95 ? 12.727 2.428 -17.641 1 94.06 95 LYS A C 1
ATOM 775 O O . LYS A 1 95 ? 12.211 2.383 -18.766 1 94.06 95 LYS A O 1
ATOM 780 N N . GLU A 1 96 ? 12.938 1.354 -16.906 1 93.94 96 GLU A N 1
ATOM 781 C CA . GLU A 1 96 ? 12.578 0.032 -17.406 1 93.94 96 GLU A CA 1
ATOM 782 C C . GLU A 1 96 ? 11.102 -0.27 -17.156 1 93.94 96 GLU A C 1
ATOM 784 O O . GLU A 1 96 ? 10.609 -1.334 -17.531 1 93.94 96 GLU A O 1
ATOM 789 N N . GLY A 1 97 ? 10.406 0.593 -16.469 1 96.19 97 GLY A N 1
ATOM 790 C CA . GLY A 1 97 ? 8.969 0.436 -16.297 1 96.19 97 GLY A CA 1
ATOM 791 C C . GLY A 1 97 ? 8.578 -0.022 -14.898 1 96.19 97 GLY A C 1
ATOM 792 O O . GLY A 1 97 ? 7.406 -0.294 -14.633 1 96.19 97 GLY A O 1
ATOM 793 N N . HIS A 1 98 ? 9.594 -0.167 -14.047 1 98.19 98 HIS A N 1
ATOM 794 C CA . HIS A 1 98 ? 9.266 -0.483 -12.656 1 98.19 98 HIS A CA 1
ATOM 795 C C . HIS A 1 98 ? 8.523 0.671 -11.992 1 98.19 98 HIS A C 1
ATOM 797 O O . HIS A 1 98 ? 8.859 1.837 -12.203 1 98.19 98 HIS A O 1
ATOM 803 N N . LEU A 1 99 ? 7.504 0.303 -11.258 1 98.62 99 LEU A N 1
ATOM 804 C CA . LEU A 1 99 ? 6.766 1.268 -10.453 1 98.62 99 LEU A CA 1
ATOM 805 C C . LEU A 1 99 ? 6.672 0.807 -9 1 98.62 99 LEU A C 1
ATOM 807 O O . LEU A 1 99 ? 6.547 -0.39 -8.727 1 98.62 99 LEU A O 1
ATOM 811 N N . PRO A 1 100 ? 6.719 1.768 -8.047 1 98.62 100 PRO A N 1
ATOM 812 C CA . PRO A 1 100 ? 6.613 1.409 -6.629 1 98.62 100 PRO A CA 1
ATOM 813 C C . PRO A 1 100 ? 5.316 0.676 -6.301 1 98.62 100 PRO A C 1
ATOM 815 O O . PRO A 1 100 ? 5.25 -0.055 -5.309 1 98.62 100 PRO A O 1
ATOM 818 N N . TYR A 1 101 ? 4.367 0.891 -7.07 1 97.31 101 TYR A N 1
ATOM 819 C CA . TYR A 1 101 ? 3.025 0.341 -6.918 1 97.31 101 TYR A CA 1
ATOM 820 C C . TYR A 1 101 ? 2.49 -0.173 -8.25 1 97.31 101 TYR A C 1
ATOM 822 O O . TYR A 1 101 ? 2.74 0.425 -9.297 1 97.31 101 TYR A O 1
ATOM 830 N N . GLN A 1 102 ? 1.82 -1.381 -8.234 1 98.69 102 GLN A N 1
ATOM 831 C CA . GLN A 1 102 ? 1.091 -1.915 -9.383 1 98.69 102 GLN A CA 1
ATOM 832 C C . GLN A 1 102 ? -0.278 -2.445 -8.961 1 98.69 102 GLN A C 1
ATOM 834 O O . GLN A 1 102 ? -0.482 -2.803 -7.801 1 98.69 102 GLN A O 1
ATOM 839 N N . LEU A 1 103 ? -1.193 -2.473 -9.883 1 98.69 103 LEU A N 1
ATOM 840 C CA . LEU A 1 103 ? -2.574 -2.877 -9.648 1 98.69 103 LEU A CA 1
ATOM 841 C C . LEU A 1 103 ? -2.941 -4.09 -10.492 1 98.69 103 LEU A C 1
ATOM 843 O O . LEU A 1 103 ? -2.658 -4.121 -11.695 1 98.69 103 LEU A O 1
ATOM 847 N N . VAL A 1 104 ? -3.49 -5.137 -9.914 1 98.44 104 VAL A N 1
ATOM 848 C CA . VAL A 1 104 ? -4.152 -6.234 -10.617 1 98.44 104 VAL A CA 1
ATOM 849 C C . VAL A 1 104 ? -5.664 -6.129 -10.43 1 98.44 104 VAL A C 1
ATOM 851 O O . VAL A 1 104 ? -6.164 -6.23 -9.305 1 98.44 104 VAL A O 1
ATOM 854 N N . LYS A 1 105 ? -6.441 -5.973 -11.484 1 97.62 105 LYS A N 1
ATOM 855 C CA . LYS A 1 105 ? -7.887 -5.785 -11.422 1 97.62 105 LYS A CA 1
ATOM 856 C C . LYS A 1 105 ? -8.602 -7.094 -11.109 1 97.62 105 LYS A C 1
ATOM 858 O O . LYS A 1 105 ? -8.078 -8.172 -11.398 1 97.62 105 LYS A O 1
ATOM 863 N N . THR A 1 106 ? -9.742 -6.93 -10.586 1 96.88 106 THR A N 1
ATOM 864 C CA . THR A 1 106 ? -10.625 -8.039 -10.25 1 96.88 106 THR A CA 1
ATOM 865 C C . THR A 1 106 ? -10.734 -9.016 -11.414 1 96.88 106 THR A C 1
ATOM 867 O O . THR A 1 106 ? -10.891 -8.602 -12.562 1 96.88 106 THR A O 1
ATOM 870 N N . GLY A 1 107 ? -10.609 -10.258 -11.109 1 96.94 107 GLY A N 1
ATOM 871 C CA . GLY A 1 107 ? -10.875 -11.305 -12.086 1 96.94 107 GLY A CA 1
ATOM 872 C C . GLY A 1 107 ? -9.68 -11.617 -12.961 1 96.94 107 GLY A C 1
ATOM 873 O O . GLY A 1 107 ? -9.695 -12.578 -13.727 1 96.94 107 GLY A O 1
ATOM 874 N N . ILE A 1 108 ? -8.656 -10.875 -12.898 1 98.12 108 ILE A N 1
ATOM 875 C CA . ILE A 1 108 ? -7.457 -11.109 -13.688 1 98.12 108 ILE A CA 1
ATOM 876 C C . ILE A 1 108 ? -6.629 -12.227 -13.055 1 98.12 108 ILE A C 1
ATOM 878 O O . ILE A 1 108 ? -6.496 -12.289 -11.828 1 98.12 108 ILE A O 1
ATOM 882 N N . ILE A 1 109 ? -6.133 -13.07 -13.922 1 98.62 109 ILE A N 1
ATOM 883 C CA . ILE A 1 109 ? -5.27 -14.148 -13.461 1 98.62 109 ILE A CA 1
ATOM 884 C C . ILE A 1 109 ? -3.838 -13.641 -13.32 1 98.62 109 ILE A C 1
ATOM 886 O O . ILE A 1 109 ? -3.307 -13 -14.234 1 98.62 109 ILE A O 1
ATOM 890 N N . PHE A 1 110 ? -3.236 -13.953 -12.148 1 98.62 110 PHE A N 1
ATOM 891 C CA . PHE A 1 110 ? -1.886 -13.438 -11.969 1 98.62 110 PHE A CA 1
ATOM 892 C C . PHE A 1 110 ? -1.073 -14.344 -11.055 1 98.62 110 PHE A C 1
ATOM 894 O O . PHE A 1 110 ? -1.636 -15.156 -10.32 1 98.62 110 PHE A O 1
ATOM 901 N N . GLY A 1 111 ? 0.181 -14.312 -11.148 1 97.94 111 GLY A N 1
ATOM 902 C CA . GLY A 1 111 ? 1.229 -14.867 -10.305 1 97.94 111 GLY A CA 1
ATOM 903 C C . GLY A 1 111 ? 2.455 -13.977 -10.219 1 97.94 111 GLY A C 1
ATOM 904 O O . GLY A 1 111 ? 2.475 -12.883 -10.781 1 97.94 111 GLY A O 1
ATOM 905 N N . SER A 1 112 ? 3.457 -14.375 -9.438 1 98.12 112 SER A N 1
ATOM 906 C CA . SER A 1 112 ? 4.582 -13.461 -9.305 1 98.12 112 SER A CA 1
ATOM 907 C C . SER A 1 112 ? 5.895 -14.219 -9.109 1 98.12 112 SER A C 1
ATOM 909 O O . SER A 1 112 ? 5.891 -15.375 -8.688 1 98.12 112 SER A O 1
ATOM 911 N N . THR A 1 113 ? 6.992 -13.625 -9.469 1 98.25 113 THR A N 1
ATOM 912 C CA . THR A 1 113 ? 8.344 -14.148 -9.305 1 98.25 113 THR A CA 1
ATOM 913 C C . THR A 1 113 ? 9.305 -13.047 -8.867 1 98.25 113 THR A C 1
ATOM 915 O O . THR A 1 113 ? 9.016 -11.867 -9.047 1 98.25 113 THR A O 1
ATOM 918 N N . VAL A 1 114 ? 10.359 -13.438 -8.227 1 97.94 114 VAL A N 1
ATOM 919 C CA . VAL A 1 114 ? 11.57 -12.633 -8.086 1 97.94 114 VAL A CA 1
ATOM 920 C C . VAL A 1 114 ? 12.633 -13.117 -9.07 1 97.94 114 VAL A C 1
ATOM 922 O O . VAL A 1 114 ? 13.188 -14.211 -8.914 1 97.94 114 VAL A O 1
ATOM 925 N N . ASP A 1 115 ? 12.961 -12.258 -9.992 1 96.88 115 ASP A N 1
ATOM 926 C CA . ASP A 1 115 ? 13.711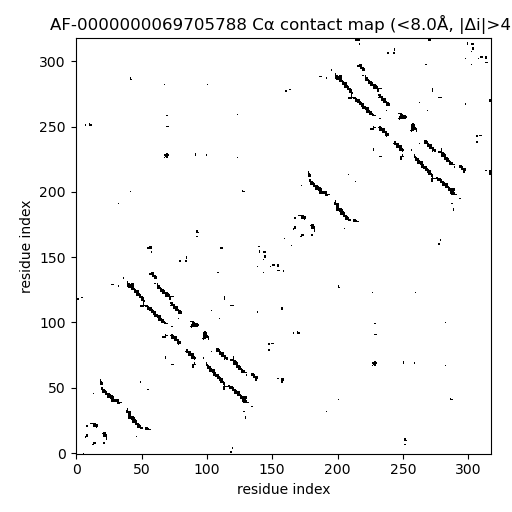 -12.734 -11.156 1 96.88 115 ASP A CA 1
ATOM 927 C C . ASP A 1 115 ? 15.211 -12.711 -10.891 1 96.88 115 ASP A C 1
ATOM 929 O O . ASP A 1 115 ? 15.961 -13.516 -11.453 1 96.88 115 ASP A O 1
ATOM 933 N N . GLN A 1 116 ? 15.656 -11.758 -10.102 1 96.94 116 GLN A N 1
ATOM 934 C CA . GLN A 1 116 ? 17.078 -11.734 -9.75 1 96.94 116 GLN A CA 1
ATOM 935 C C . GLN A 1 116 ? 17.438 -12.938 -8.883 1 96.94 116 GLN A C 1
ATOM 937 O O . GLN A 1 116 ? 16.797 -13.195 -7.859 1 96.94 116 GLN A O 1
ATOM 942 N N . GLU A 1 117 ? 18.453 -13.633 -9.234 1 96.25 117 GLU A N 1
ATOM 943 C CA . GLU A 1 117 ? 18.859 -14.836 -8.508 1 96.25 117 GLU A CA 1
ATOM 944 C C . GLU A 1 117 ? 19.344 -14.492 -7.094 1 96.25 117 GLU A C 1
ATOM 946 O O . GLU A 1 117 ? 19.906 -13.422 -6.867 1 96.25 117 GLU A O 1
ATOM 951 N N . GLU A 1 118 ? 19.109 -15.445 -6.238 1 96.12 118 GLU A N 1
ATOM 952 C CA . GLU A 1 118 ? 19.562 -15.359 -4.852 1 96.12 118 GLU A CA 1
ATOM 953 C C . GLU A 1 118 ? 19.125 -14.047 -4.211 1 96.12 118 GLU A C 1
ATOM 955 O O . GLU A 1 118 ? 19.922 -13.359 -3.58 1 96.12 118 GLU A O 1
ATOM 960 N N . SER A 1 119 ? 17.922 -13.727 -4.453 1 97.44 119 SER A N 1
ATOM 961 C CA . SER A 1 119 ? 17.406 -12.461 -3.949 1 97.44 119 SER A CA 1
ATOM 962 C C . SER A 1 119 ? 15.992 -12.625 -3.391 1 97.44 119 SER A C 1
ATOM 964 O O . SER A 1 119 ? 15.5 -13.75 -3.264 1 97.44 119 SER A O 1
ATOM 966 N N . TYR A 1 120 ? 15.43 -11.555 -2.865 1 97.88 120 TYR A N 1
ATOM 967 C CA . TYR A 1 120 ? 14.086 -11.523 -2.307 1 97.88 120 TYR A CA 1
ATOM 968 C C . TYR A 1 120 ? 13.383 -10.219 -2.641 1 97.88 120 TYR A C 1
ATOM 970 O O . TYR A 1 120 ? 14.023 -9.25 -3.059 1 97.88 120 TYR A O 1
ATOM 978 N N . SER A 1 121 ? 12.125 -10.273 -2.557 1 98.38 121 SER A N 1
ATOM 979 C CA . SER A 1 121 ? 11.312 -9.07 -2.625 1 98.38 121 SER A CA 1
ATOM 980 C C . SER A 1 121 ? 10.32 -9.008 -1.465 1 98.38 121 SER A C 1
ATOM 982 O O . SER A 1 121 ? 9.648 -9.992 -1.16 1 98.38 121 SER A O 1
ATOM 984 N N . LEU A 1 122 ? 10.281 -7.875 -0.768 1 98.56 122 LEU A N 1
ATOM 985 C CA . LEU A 1 122 ? 9.25 -7.598 0.229 1 98.56 122 LEU A CA 1
ATOM 986 C C . LEU A 1 122 ? 8.242 -6.586 -0.298 1 98.56 122 LEU A C 1
ATOM 988 O O . LEU A 1 122 ? 8.609 -5.484 -0.7 1 98.56 122 LEU A O 1
ATOM 992 N N . VAL A 1 123 ? 6.996 -6.992 -0.32 1 98.69 123 VAL A N 1
ATOM 993 C CA . VAL A 1 123 ? 5.918 -6.117 -0.762 1 98.69 123 VAL A CA 1
ATOM 994 C C . VAL A 1 123 ? 4.766 -6.168 0.238 1 98.69 123 VAL A C 1
ATOM 996 O O . VAL A 1 123 ? 4.719 -7.051 1.098 1 98.69 123 VAL A O 1
ATOM 999 N N . SER A 1 124 ? 3.92 -5.18 0.192 1 98.81 124 SER A N 1
ATOM 1000 C CA . SER A 1 124 ? 2.582 -5.262 0.766 1 98.81 124 SER A CA 1
ATOM 1001 C C . SER A 1 124 ? 1.525 -5.457 -0.318 1 98.81 124 SER A C 1
ATOM 1003 O O . SER A 1 124 ? 1.655 -4.918 -1.42 1 98.81 124 SER A O 1
ATOM 1005 N N . CYS A 1 125 ? 0.5 -6.176 -0.002 1 98.5 125 CYS A N 1
ATOM 1006 C CA . CYS A 1 125 ? -0.631 -6.363 -0.904 1 98.5 125 CYS A CA 1
ATOM 1007 C C . CYS A 1 125 ? -1.937 -5.957 -0.232 1 98.5 125 CYS A C 1
ATOM 1009 O O . CYS A 1 125 ? -2.271 -6.461 0.84 1 98.5 125 CYS A O 1
ATOM 1011 N N . VAL A 1 126 ? -2.621 -5.07 -0.878 1 98.81 126 VAL A N 1
ATOM 1012 C CA . VAL A 1 126 ? -3.924 -4.617 -0.403 1 98.81 126 VAL A CA 1
ATOM 1013 C C . VAL A 1 126 ? -5.023 -5.145 -1.322 1 98.81 126 VAL A C 1
ATOM 1015 O O . VAL A 1 126 ? -4.941 -5 -2.545 1 98.81 126 VAL A O 1
ATOM 1018 N N . VAL A 1 127 ? -6 -5.781 -0.734 1 98.69 127 VAL A N 1
ATOM 1019 C CA . VAL A 1 127 ? -7.125 -6.344 -1.474 1 98.69 127 VAL A CA 1
ATOM 1020 C C . VAL A 1 127 ? -8.43 -5.699 -1.003 1 98.69 127 VAL A C 1
ATOM 1022 O O . VAL A 1 127 ? -8.703 -5.656 0.198 1 98.69 127 VAL A O 1
ATOM 1025 N N . ALA A 1 128 ? -9.25 -5.168 -1.891 1 98.25 128 ALA A N 1
ATOM 1026 C CA . ALA A 1 128 ? -10.539 -4.551 -1.584 1 98.25 128 ALA A CA 1
ATOM 1027 C C . ALA A 1 128 ? -11.57 -4.863 -2.668 1 98.25 128 ALA A C 1
ATOM 1029 O O . ALA A 1 128 ? -11.305 -4.676 -3.857 1 98.25 128 ALA A O 1
ATOM 1030 N N . PRO A 1 129 ? -12.812 -5.387 -2.338 1 97.81 129 PRO A N 1
ATOM 1031 C CA . PRO A 1 129 ? -13.164 -5.871 -1.002 1 97.81 129 PRO A CA 1
ATOM 1032 C C . PRO A 1 129 ? -12.164 -6.883 -0.455 1 97.81 129 PRO A C 1
ATOM 1034 O O . PRO A 1 129 ? -11.438 -7.52 -1.226 1 97.81 129 PRO A O 1
ATOM 1037 N N . GLY A 1 130 ? -12.109 -6.973 0.857 1 98.44 130 GLY A N 1
ATOM 1038 C CA . GLY A 1 130 ? -11.039 -7.707 1.519 1 98.44 130 GLY A CA 1
ATOM 1039 C C . GLY A 1 130 ? -10.945 -9.156 1.07 1 98.44 130 GLY A C 1
ATOM 1040 O O . GLY A 1 130 ? -11.938 -9.742 0.637 1 98.44 130 GLY A O 1
ATOM 1041 N N . PHE A 1 131 ? -9.766 -9.703 1.159 1 98 131 PHE A N 1
ATOM 1042 C CA . PHE A 1 131 ? -9.484 -11.062 0.718 1 98 131 PHE A CA 1
ATOM 1043 C C . PHE A 1 131 ? -10.32 -12.07 1.495 1 98 131 PHE A C 1
ATOM 1045 O O . PHE A 1 131 ? -10.445 -11.969 2.719 1 98 131 PHE A O 1
ATOM 1052 N N . ASP A 1 132 ? -10.828 -12.992 0.82 1 97.06 132 ASP A N 1
ATOM 1053 C CA . ASP A 1 132 ? -11.539 -14.148 1.37 1 97.06 132 ASP A CA 1
ATOM 1054 C C . ASP A 1 132 ? -11.25 -15.406 0.552 1 97.06 132 ASP A C 1
ATOM 1056 O O . ASP A 1 132 ? -11.297 -15.375 -0.68 1 97.06 132 ASP A O 1
ATOM 1060 N N . PHE A 1 133 ? -10.977 -16.484 1.234 1 95.56 133 PHE A N 1
ATOM 1061 C CA . PHE A 1 133 ? -10.625 -17.734 0.551 1 95.56 133 PHE A CA 1
ATOM 1062 C C . PHE A 1 133 ? -11.742 -18.172 -0.386 1 95.56 133 PHE A C 1
ATOM 1064 O O . PHE A 1 133 ? -11.492 -18.797 -1.413 1 95.56 133 PHE A O 1
ATOM 1071 N N . GLU A 1 134 ? -12.945 -17.812 -0.057 1 96.38 134 GLU A N 1
ATOM 1072 C CA . GLU A 1 134 ? -14.086 -18.141 -0.908 1 96.38 134 GLU A CA 1
ATOM 1073 C C . GLU A 1 134 ? -13.977 -17.469 -2.271 1 96.38 134 GLU A C 1
ATOM 1075 O O . GLU A 1 134 ? -14.609 -17.891 -3.236 1 96.38 134 GLU A O 1
ATOM 1080 N N . ASP A 1 135 ? -13.219 -16.422 -2.326 1 97.25 135 ASP A N 1
ATOM 1081 C CA . ASP A 1 135 ? -13.078 -15.641 -3.553 1 97.25 135 ASP A CA 1
ATOM 1082 C C . ASP A 1 135 ? -11.797 -16.016 -4.293 1 97.25 135 ASP A C 1
ATOM 1084 O O . ASP A 1 135 ? -11.438 -15.375 -5.289 1 97.25 135 ASP A O 1
ATOM 1088 N N . PHE A 1 136 ? -11.086 -17.031 -3.77 1 97 136 PHE A N 1
ATOM 1089 C CA . PHE A 1 136 ? -9.781 -17.453 -4.273 1 97 136 PHE A CA 1
ATOM 1090 C C . PHE A 1 136 ? -9.906 -18.672 -5.164 1 97 136 PHE A C 1
ATOM 1092 O O . PHE A 1 136 ? -10.547 -19.656 -4.785 1 97 136 PHE A O 1
ATOM 1099 N N . ARG A 1 137 ? -9.234 -18.578 -6.332 1 97 137 ARG A N 1
ATOM 1100 C CA . ARG A 1 137 ? -9.227 -19.719 -7.242 1 97 137 ARG A CA 1
ATOM 1101 C C . ARG A 1 137 ? -7.824 -19.953 -7.797 1 97 137 ARG A C 1
ATOM 1103 O O . ARG A 1 137 ? -7.273 -19.109 -8.492 1 97 137 ARG A O 1
ATOM 1110 N N . LEU A 1 138 ? -7.262 -21.125 -7.453 1 96.31 138 LEU A N 1
ATOM 1111 C CA . LEU A 1 138 ? -6.07 -21.562 -8.172 1 96.31 138 LEU A CA 1
ATOM 1112 C C . LEU A 1 138 ? -6.426 -22.031 -9.578 1 96.31 138 LEU A C 1
ATOM 1114 O O . LEU A 1 138 ? -7.324 -22.859 -9.75 1 96.31 138 LEU A O 1
ATOM 1118 N N . VAL A 1 139 ? -5.754 -21.547 -10.57 1 97.5 139 VAL A N 1
ATOM 1119 C CA . VAL A 1 139 ? -6.145 -21.859 -11.945 1 97.5 139 VAL A CA 1
ATOM 1120 C C . VAL A 1 139 ? -5.312 -23.031 -12.469 1 97.5 139 VAL A C 1
ATOM 1122 O O . VAL A 1 139 ? -4.082 -22.953 -12.492 1 97.5 139 VAL A O 1
ATOM 1125 N N . PRO A 1 140 ? -5.934 -24.062 -12.898 1 97.56 140 PRO A N 1
ATOM 1126 C CA . PRO A 1 140 ? -5.207 -25.234 -13.383 1 97.56 140 PRO A CA 1
ATOM 1127 C C . PRO A 1 140 ? -4.406 -24.953 -14.648 1 97.56 140 PRO A C 1
ATOM 1129 O O . PRO A 1 140 ? -4.852 -24.188 -15.508 1 97.56 140 PRO A O 1
ATOM 1132 N N . LYS A 1 141 ? -3.348 -25.641 -14.758 1 97.94 141 LYS A N 1
ATOM 1133 C CA . LYS A 1 141 ? -2.416 -25.484 -15.875 1 97.94 141 LYS A CA 1
ATOM 1134 C C . LYS A 1 141 ? -3.121 -25.703 -17.219 1 97.94 141 LYS A C 1
ATOM 1136 O O . LYS A 1 141 ? -2.926 -24.922 -18.156 1 97.94 141 LYS A O 1
ATOM 1141 N N . GLU A 1 142 ? -3.898 -26.672 -17.297 1 98.19 142 GLU A N 1
ATOM 1142 C CA . GLU A 1 142 ? -4.559 -27.031 -18.547 1 98.19 142 GLU A CA 1
ATOM 1143 C C . GLU A 1 142 ? -5.465 -25.906 -19.047 1 98.19 142 GLU A C 1
ATOM 1145 O O . GLU A 1 142 ? -5.523 -25.625 -20.234 1 98.19 142 GLU A O 1
ATOM 1150 N N . GLU A 1 143 ? -6.176 -25.328 -18.094 1 98.12 143 GLU A N 1
ATOM 1151 C CA . GLU A 1 143 ? -7.039 -24.203 -18.438 1 98.12 143 GLU A CA 1
ATOM 1152 C C . GLU A 1 143 ? -6.227 -23.031 -18.969 1 98.12 143 GLU A C 1
ATOM 1154 O O . GLU A 1 143 ? -6.621 -22.375 -19.938 1 98.12 143 GLU A O 1
ATOM 1159 N N . LEU A 1 144 ? -5.137 -22.766 -18.359 1 98.38 144 LEU A N 1
ATOM 1160 C CA . LEU A 1 144 ? -4.273 -21.656 -18.766 1 98.38 144 LEU A CA 1
ATOM 1161 C C . LEU A 1 144 ? -3.688 -21.906 -20.156 1 98.38 144 LEU A C 1
ATOM 1163 O O . LEU A 1 144 ? -3.682 -21.016 -21 1 98.38 144 LEU A O 1
ATOM 1167 N N . LEU A 1 145 ? -3.205 -23.109 -20.375 1 98.06 145 LEU A N 1
ATOM 1168 C CA . LEU A 1 145 ? -2.553 -23.438 -21.641 1 98.06 145 LEU A CA 1
ATOM 1169 C C . LEU A 1 145 ? -3.545 -23.375 -22.797 1 98.06 145 LEU A C 1
ATOM 1171 O O . LEU A 1 145 ? -3.176 -23.016 -23.922 1 98.06 145 LEU A O 1
ATOM 1175 N N . GLU A 1 146 ? -4.723 -23.719 -22.5 1 97.88 146 GLU A N 1
ATOM 1176 C CA . GLU A 1 146 ? -5.762 -23.672 -23.516 1 97.88 146 GLU A CA 1
ATOM 1177 C C . GLU A 1 146 ? -6.031 -22.234 -23.953 1 97.88 146 GLU A C 1
ATOM 1179 O O . GLU A 1 146 ? -6.18 -21.953 -25.141 1 97.88 146 GLU A O 1
ATOM 1184 N N . LYS A 1 147 ? -6.051 -21.281 -23.047 1 97.44 147 LYS A N 1
ATOM 1185 C CA . LYS A 1 147 ? -6.473 -19.922 -23.328 1 97.44 147 LYS A CA 1
ATOM 1186 C C . LYS A 1 147 ? -5.285 -19.047 -23.734 1 97.44 147 LYS A C 1
ATOM 1188 O O . LYS A 1 147 ? -5.426 -18.125 -24.531 1 97.44 147 LYS A O 1
ATOM 1193 N N . TRP A 1 148 ? -4.125 -19.375 -23.141 1 98.12 148 TRP A N 1
ATOM 1194 C CA . TRP A 1 148 ? -2.938 -18.562 -23.406 1 98.12 148 TRP A CA 1
ATOM 1195 C C . TRP A 1 148 ? -1.761 -19.453 -23.812 1 98.12 148 TRP A C 1
ATOM 1197 O O . TRP A 1 148 ? -0.704 -19.406 -23.172 1 98.12 148 TRP A O 1
ATOM 1207 N N . PRO A 1 149 ? -1.854 -20.109 -24.891 1 97 149 PRO A N 1
ATOM 1208 C CA . PRO A 1 149 ? -0.778 -21.016 -25.312 1 97 149 PRO A CA 1
ATOM 1209 C C . PRO A 1 149 ? 0.542 -20.297 -25.562 1 97 149 PRO A C 1
ATOM 1211 O O . PRO A 1 149 ? 1.611 -20.906 -25.469 1 97 149 PRO A O 1
ATOM 1214 N N . GLU A 1 150 ? 0.531 -19.047 -25.812 1 96.62 150 GLU A N 1
ATOM 1215 C CA . GLU A 1 150 ? 1.735 -18.266 -26.078 1 96.62 150 GLU A CA 1
ATOM 1216 C C . GLU A 1 150 ? 2.562 -18.062 -24.812 1 96.62 150 GLU A C 1
ATOM 1218 O O . GLU A 1 150 ? 3.746 -17.734 -24.875 1 96.62 150 GLU A O 1
ATOM 1223 N N . ALA A 1 151 ? 1.906 -18.25 -23.672 1 97.88 151 ALA A N 1
ATOM 1224 C CA . ALA A 1 151 ? 2.576 -18.031 -22.406 1 97.88 151 ALA A CA 1
ATOM 1225 C C . ALA A 1 151 ? 3.021 -19.344 -21.781 1 97.88 151 ALA A C 1
ATOM 1227 O O . ALA A 1 151 ? 3.035 -19.484 -20.547 1 97.88 151 ALA A O 1
ATOM 1228 N N . LEU A 1 152 ? 3.432 -20.25 -22.578 1 97.75 152 LEU A N 1
ATOM 1229 C CA . LEU A 1 152 ? 3.73 -21.625 -22.172 1 97.75 152 LEU A CA 1
ATOM 1230 C C . LEU A 1 152 ? 4.773 -21.656 -21.062 1 97.75 152 LEU A C 1
ATOM 1232 O O . LEU A 1 152 ? 4.578 -22.297 -20.047 1 97.75 152 LEU A O 1
ATOM 1236 N N . GLU A 1 153 ? 5.848 -20.984 -21.219 1 97.56 153 GLU A N 1
ATOM 1237 C CA . GLU A 1 153 ? 6.977 -21.047 -20.297 1 97.56 153 GLU A CA 1
ATOM 1238 C C . GLU A 1 153 ? 6.578 -20.547 -18.906 1 97.56 153 GLU A C 1
ATOM 1240 O O . GLU A 1 153 ? 6.848 -21.219 -17.906 1 97.56 153 GLU A O 1
ATOM 1245 N N . ILE A 1 154 ? 5.957 -19.375 -18.875 1 98 154 ILE A N 1
ATOM 1246 C CA . ILE A 1 154 ? 5.625 -18.812 -17.578 1 98 154 ILE A CA 1
ATOM 1247 C C . ILE A 1 154 ? 4.492 -19.609 -16.938 1 98 154 ILE A C 1
ATOM 1249 O O . ILE A 1 154 ? 4.434 -19.734 -15.711 1 98 154 ILE A O 1
ATOM 1253 N N . ILE A 1 155 ? 3.553 -20.125 -17.734 1 98.38 155 ILE A N 1
ATOM 1254 C CA . ILE A 1 155 ? 2.48 -20.969 -17.219 1 98.38 155 ILE A CA 1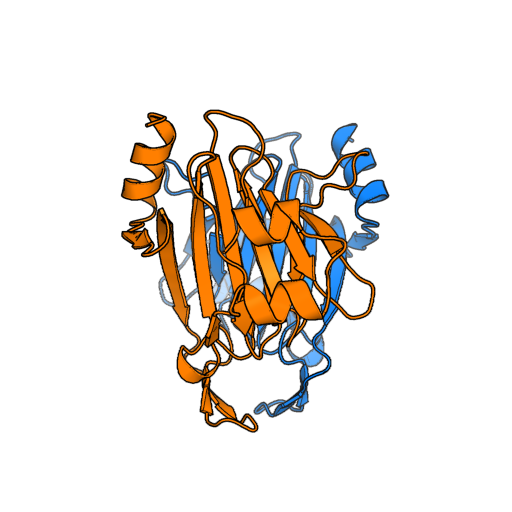
ATOM 1255 C C . ILE A 1 155 ? 3.074 -22.203 -16.547 1 98.38 155 ILE A C 1
ATOM 1257 O O . ILE A 1 155 ? 2.666 -22.578 -15.445 1 98.38 155 ILE A O 1
ATOM 1261 N N . HIS A 1 156 ? 4.027 -22.812 -17.172 1 97.56 156 HIS A N 1
ATOM 1262 C CA . HIS A 1 156 ? 4.684 -23.969 -16.578 1 97.56 156 HIS A CA 1
ATOM 1263 C C . HIS A 1 156 ? 5.383 -23.594 -15.266 1 97.56 156 HIS A C 1
ATOM 1265 O O . HIS A 1 156 ? 5.352 -24.375 -14.305 1 97.56 156 HIS A O 1
ATOM 1271 N N . LYS A 1 157 ? 5.988 -22.516 -15.25 1 96.38 157 LYS A N 1
ATOM 1272 C CA . LYS A 1 157 ? 6.75 -22.078 -14.078 1 96.38 157 LYS A CA 1
ATOM 1273 C C . LYS A 1 157 ? 5.832 -21.797 -12.898 1 96.38 157 LYS A C 1
ATOM 1275 O O . LYS A 1 157 ? 6.191 -22.062 -11.75 1 96.38 157 LYS A O 1
ATOM 1280 N N . LEU A 1 158 ? 4.66 -21.25 -13.203 1 97.12 158 LEU A N 1
ATOM 1281 C CA . LEU A 1 158 ? 3.816 -20.75 -12.117 1 97.12 158 LEU A CA 1
ATOM 1282 C C . LEU A 1 158 ? 2.613 -21.656 -11.898 1 97.12 158 LEU A C 1
ATOM 1284 O O . LEU A 1 158 ? 1.556 -21.203 -11.461 1 97.12 158 LEU A O 1
ATOM 1288 N N . THR A 1 159 ? 2.695 -22.891 -12.406 1 95.5 159 THR A N 1
ATOM 1289 C CA . THR A 1 159 ? 1.673 -23.891 -12.109 1 95.5 159 THR A CA 1
ATOM 1290 C C . THR A 1 159 ? 2.307 -25.172 -11.578 1 95.5 159 THR A C 1
ATOM 1292 O O . THR A 1 159 ? 3.496 -25.422 -11.789 1 95.5 159 THR A O 1
ATOM 1295 N N . MET B 1 1 ? 17.016 20.922 -5.465 1 66.06 1 MET B N 1
ATOM 1296 C CA . MET B 1 1 ? 16.156 19.734 -5.461 1 66.06 1 MET B CA 1
ATOM 1297 C C . MET B 1 1 ? 16.938 18.484 -5.879 1 66.06 1 MET B C 1
ATOM 1299 O O . MET B 1 1 ? 17.719 18.531 -6.836 1 66.06 1 MET B O 1
ATOM 1303 N N . HIS B 1 2 ? 16.969 17.469 -5.062 1 85.38 2 HIS B N 1
ATOM 1304 C CA . HIS B 1 2 ? 17.641 16.219 -5.371 1 85.38 2 HIS B CA 1
ATOM 1305 C C . HIS B 1 2 ? 17.25 15.703 -6.75 1 85.38 2 HIS B C 1
ATOM 1307 O O . HIS B 1 2 ? 16.062 15.688 -7.098 1 85.38 2 HIS B O 1
ATOM 1313 N N . GLN B 1 3 ? 18.172 15.578 -7.645 1 94 3 GLN B N 1
ATOM 1314 C CA . GLN B 1 3 ? 17.969 15.078 -9 1 94 3 GLN B CA 1
ATOM 1315 C C . GLN B 1 3 ? 16.953 13.922 -9.008 1 94 3 GLN B C 1
ATOM 1317 O O . GLN B 1 3 ? 16.125 13.82 -9.914 1 94 3 GLN B O 1
ATOM 1322 N N . ARG B 1 4 ? 17.016 13.125 -8.062 1 96.81 4 ARG B N 1
ATOM 1323 C CA . ARG B 1 4 ? 16.125 11.977 -7.969 1 96.81 4 ARG B CA 1
ATOM 1324 C C . ARG B 1 4 ? 14.672 12.414 -7.812 1 96.81 4 ARG B C 1
ATOM 1326 O O . ARG B 1 4 ? 13.766 11.789 -8.367 1 96.81 4 ARG B O 1
ATOM 1333 N N . ILE B 1 5 ? 14.414 13.453 -7.113 1 96.5 5 ILE B N 1
ATOM 1334 C CA . ILE B 1 5 ? 13.062 13.977 -6.938 1 96.5 5 ILE B CA 1
ATOM 1335 C C . ILE B 1 5 ? 12.492 14.383 -8.289 1 96.5 5 ILE B C 1
ATOM 1337 O O . ILE B 1 5 ? 11.336 14.07 -8.602 1 96.5 5 ILE B O 1
ATOM 1341 N N . LYS B 1 6 ? 13.289 15.078 -9.016 1 96.12 6 LYS B N 1
ATOM 1342 C CA . LYS B 1 6 ? 12.844 15.492 -10.344 1 96.12 6 LYS B CA 1
ATOM 1343 C C . LYS B 1 6 ? 12.484 14.289 -11.203 1 96.12 6 LYS B C 1
ATOM 1345 O O . LYS B 1 6 ? 11.484 14.312 -11.93 1 96.12 6 LYS B O 1
ATOM 1350 N N . GLU B 1 7 ? 13.312 13.289 -11.141 1 97.12 7 GLU B N 1
ATOM 1351 C CA . GLU B 1 7 ? 13.055 12.062 -11.891 1 97.12 7 GLU B CA 1
ATOM 1352 C C . GLU B 1 7 ? 11.734 11.422 -11.469 1 97.12 7 GLU B C 1
ATOM 1354 O O . GLU B 1 7 ? 10.953 10.977 -12.312 1 97.12 7 GLU B O 1
ATOM 1359 N N . LEU B 1 8 ? 11.523 11.336 -10.156 1 97.81 8 LEU B N 1
ATOM 1360 C CA . LEU B 1 8 ? 10.312 10.734 -9.617 1 97.81 8 LEU B CA 1
ATOM 1361 C C . LEU B 1 8 ? 9.078 11.531 -10.031 1 97.81 8 LEU B C 1
ATOM 1363 O O . LEU B 1 8 ? 8.055 10.953 -10.406 1 97.81 8 LEU B O 1
ATOM 1367 N N . VAL B 1 9 ? 9.133 12.844 -9.93 1 97.19 9 VAL B N 1
ATOM 1368 C CA . VAL B 1 9 ? 8.023 13.719 -10.281 1 97.19 9 VAL B CA 1
ATOM 1369 C C . VAL B 1 9 ? 7.621 13.484 -11.734 1 97.19 9 VAL B C 1
ATOM 1371 O O . VAL B 1 9 ? 6.434 13.398 -12.055 1 97.19 9 VAL B O 1
ATOM 1374 N N . GLU B 1 10 ? 8.594 13.336 -12.531 1 96.5 10 GLU B N 1
ATOM 1375 C CA . GLU B 1 10 ? 8.328 13.117 -13.953 1 96.5 10 GLU B CA 1
ATOM 1376 C C . GLU B 1 10 ? 7.805 11.711 -14.203 1 96.5 10 GLU B C 1
ATOM 1378 O O . GLU B 1 10 ? 6.766 11.531 -14.844 1 96.5 10 GLU B O 1
ATOM 1383 N N . GLN B 1 11 ? 8.43 10.719 -13.711 1 96.75 11 GLN B N 1
ATOM 1384 C CA . GLN B 1 11 ? 8.117 9.32 -13.992 1 96.75 11 GLN B CA 1
ATOM 1385 C C . GLN B 1 11 ? 6.758 8.938 -13.422 1 96.75 11 GLN B C 1
ATOM 1387 O O . GLN B 1 11 ? 6.027 8.141 -14.016 1 96.75 11 GLN B O 1
ATOM 1392 N N . LEU B 1 12 ? 6.48 9.508 -12.25 1 98.12 12 LEU B N 1
ATOM 1393 C CA . LEU B 1 12 ? 5.254 9.125 -11.555 1 98.12 12 LEU B CA 1
ATOM 1394 C C . LEU B 1 12 ? 4.16 10.164 -11.781 1 98.12 12 LEU B C 1
ATOM 1396 O O . LEU B 1 12 ? 3.076 10.062 -11.195 1 98.12 12 LEU B O 1
ATOM 1400 N N . GLN B 1 13 ? 4.465 11.188 -12.609 1 97.44 13 GLN B N 1
ATOM 1401 C CA . GLN B 1 13 ? 3.521 12.242 -12.969 1 97.44 13 GLN B CA 1
ATOM 1402 C C . GLN B 1 13 ? 2.934 12.898 -11.719 1 97.44 13 GLN B C 1
ATOM 1404 O O . GLN B 1 13 ? 1.717 13.07 -11.625 1 97.44 13 GLN B O 1
ATOM 1409 N N . LEU B 1 14 ? 3.818 13.195 -10.82 1 98.25 14 LEU B N 1
ATOM 1410 C CA . LEU B 1 14 ? 3.393 13.844 -9.586 1 98.25 14 LEU B CA 1
ATOM 1411 C C . LEU B 1 14 ? 3.088 15.32 -9.828 1 98.25 14 LEU B C 1
ATOM 1413 O O . LEU B 1 14 ? 3.715 15.961 -10.672 1 98.25 14 LEU B O 1
ATOM 1417 N N . LYS B 1 15 ? 2.156 15.844 -9.062 1 97.88 15 LYS B N 1
ATOM 1418 C CA . LYS B 1 15 ? 1.83 17.266 -9.062 1 97.88 15 LYS B CA 1
ATOM 1419 C C . LYS B 1 15 ? 2.135 17.891 -7.707 1 97.88 15 LYS B C 1
ATOM 1421 O O . LYS B 1 15 ? 2.121 17.219 -6.68 1 97.88 15 LYS B O 1
ATOM 1426 N N . PRO B 1 16 ? 2.361 19.188 -7.746 1 95 16 PRO B N 1
ATOM 1427 C CA . PRO B 1 16 ? 2.605 19.828 -6.453 1 95 16 PRO B CA 1
ATOM 1428 C C . PRO B 1 16 ? 1.407 19.734 -5.512 1 95 16 PRO B C 1
ATOM 1430 O O . PRO B 1 16 ? 0.26 19.844 -5.949 1 95 16 PRO B O 1
ATOM 1433 N N . HIS B 1 17 ? 1.708 19.391 -4.348 1 90.19 17 HIS B N 1
ATOM 1434 C CA . HIS B 1 17 ? 0.687 19.391 -3.309 1 90.19 17 HIS B CA 1
ATOM 1435 C C . HIS B 1 17 ? 0.504 20.797 -2.725 1 90.19 17 HIS B C 1
ATOM 1437 O O . HIS B 1 17 ? 1.476 21.531 -2.572 1 90.19 17 HIS B O 1
ATOM 1443 N N . PRO B 1 18 ? -0.678 21.203 -2.281 1 79.62 18 PRO B N 1
ATOM 1444 C CA . PRO B 1 18 ? -0.937 22.562 -1.78 1 79.62 18 PRO B CA 1
ATOM 1445 C C . PRO B 1 18 ? -0.081 22.906 -0.565 1 79.62 18 PRO B C 1
ATOM 1447 O O . PRO B 1 18 ? 0.314 24.062 -0.398 1 79.62 18 PRO B O 1
ATOM 1450 N N . GLU B 1 19 ? 0.224 22.016 0.255 1 76 19 GLU B N 1
ATOM 1451 C CA . GLU B 1 19 ? 0.953 22.281 1.492 1 76 19 GLU B CA 1
ATOM 1452 C C . GLU B 1 19 ? 2.443 22.016 1.325 1 76 19 GLU B C 1
ATOM 1454 O O . GLU B 1 19 ? 3.211 22.109 2.285 1 76 19 GLU B O 1
ATOM 1459 N N . GLY B 1 20 ? 2.945 21.672 0.159 1 83.75 20 GLY B N 1
ATOM 1460 C CA . GLY B 1 20 ? 4.328 21.281 -0.078 1 83.75 20 GLY B CA 1
ATOM 1461 C C . GLY B 1 20 ? 4.484 19.828 -0.445 1 83.75 20 GLY B C 1
ATOM 1462 O O . GLY B 1 20 ? 3.643 19 -0.095 1 83.75 20 GLY B O 1
ATOM 1463 N N . GLY B 1 21 ? 5.543 19.531 -1.133 1 93.81 21 GLY B N 1
ATOM 1464 C CA . GLY B 1 21 ? 5.742 18.188 -1.656 1 93.81 21 GLY B CA 1
ATOM 1465 C C . GLY B 1 21 ? 4.996 17.938 -2.955 1 93.81 21 GLY B C 1
ATOM 1466 O O . GLY B 1 21 ? 4.742 18.875 -3.719 1 93.81 21 GLY B O 1
ATOM 1467 N N . TYR B 1 22 ? 4.781 16.625 -3.264 1 97.62 22 TYR B N 1
ATOM 1468 C CA . TYR B 1 22 ? 4.152 16.234 -4.52 1 97.62 22 TYR B CA 1
ATOM 1469 C C . TYR B 1 22 ? 3.232 15.031 -4.32 1 97.62 22 TYR B C 1
ATOM 1471 O O . TYR B 1 22 ? 3.385 14.273 -3.355 1 97.62 22 TYR B O 1
ATOM 1479 N N . TYR B 1 23 ? 2.256 14.953 -5.172 1 98.06 23 TYR B N 1
ATOM 1480 C CA . TYR B 1 23 ? 1.377 13.797 -5.074 1 98.06 23 TYR B CA 1
ATOM 1481 C C . TYR B 1 23 ? 0.702 13.508 -6.41 1 98.06 23 TYR B C 1
ATOM 1483 O O . TYR B 1 23 ? 0.781 14.32 -7.34 1 98.06 23 TYR B O 1
ATOM 1491 N N . ALA B 1 24 ? 0.11 12.336 -6.559 1 98.12 24 ALA B N 1
ATOM 1492 C CA . ALA B 1 24 ? -0.752 11.93 -7.664 1 98.12 24 ALA B CA 1
ATOM 1493 C C . ALA B 1 24 ? -1.752 10.867 -7.219 1 98.12 24 ALA B C 1
ATOM 1495 O O . ALA B 1 24 ? -1.373 9.875 -6.594 1 98.12 24 ALA B O 1
ATOM 1496 N N . GLU B 1 25 ? -3.039 11.164 -7.457 1 98 25 GLU B N 1
ATOM 1497 C CA . GLU B 1 25 ? -3.986 10.062 -7.273 1 98 25 GLU B CA 1
ATOM 1498 C C . GLU B 1 25 ? -3.832 9.016 -8.367 1 98 25 GLU B C 1
ATOM 1500 O O . GLU B 1 25 ? -3.971 9.32 -9.555 1 98 25 GLU B O 1
ATOM 1505 N N . THR B 1 26 ? -3.564 7.793 -7.961 1 98.12 26 THR B N 1
ATOM 1506 C CA . THR B 1 26 ? -3.223 6.758 -8.93 1 98.12 26 THR B CA 1
ATOM 1507 C C . THR B 1 26 ? -4.355 5.742 -9.055 1 98.12 26 THR B C 1
ATOM 1509 O O . THR B 1 26 ? -4.387 4.957 -10.008 1 98.12 26 THR B O 1
ATOM 1512 N N . TYR B 1 27 ? -5.27 5.746 -8.133 1 98.56 27 TYR B N 1
ATOM 1513 C CA . TYR B 1 27 ? -6.352 4.77 -8.148 1 98.56 27 TYR B CA 1
ATOM 1514 C C . TYR B 1 27 ? -7.57 5.293 -7.395 1 98.56 27 TYR B C 1
ATOM 1516 O O . TYR B 1 27 ? -7.438 5.898 -6.328 1 98.56 27 TYR B O 1
ATOM 1524 N N . ARG B 1 28 ? -8.75 5.105 -7.945 1 98.56 28 ARG B N 1
ATOM 1525 C CA . ARG B 1 28 ? -10.062 5.246 -7.324 1 98.56 28 ARG B CA 1
ATOM 1526 C C . ARG B 1 28 ? -10.992 4.117 -7.75 1 98.56 28 ARG B C 1
ATOM 1528 O O . ARG B 1 28 ? -11.266 3.949 -8.938 1 98.56 28 ARG B O 1
ATOM 1535 N N . SER B 1 29 ? -11.391 3.377 -6.762 1 98.06 29 SER B N 1
ATOM 1536 C CA . SER B 1 29 ? -12.266 2.256 -7.082 1 98.06 29 SER B CA 1
ATOM 1537 C C . SER B 1 29 ? -13.555 2.734 -7.742 1 98.06 29 SER B C 1
ATOM 1539 O O . SER B 1 29 ? -14.125 3.75 -7.336 1 98.06 29 SER B O 1
ATOM 1541 N N . ASP B 1 30 ? -14.016 1.988 -8.742 1 94.81 30 ASP B N 1
ATOM 1542 C CA . ASP B 1 30 ? -15.297 2.275 -9.383 1 94.81 30 ASP B CA 1
ATOM 1543 C C . ASP B 1 30 ? -16.453 1.758 -8.531 1 94.81 30 ASP B C 1
ATOM 1545 O O . ASP B 1 30 ? -17.609 2.068 -8.805 1 94.81 30 ASP B O 1
ATOM 1549 N N . TRP B 1 31 ? -16.109 1.008 -7.512 1 94.69 31 TRP B N 1
ATOM 1550 C CA . TRP B 1 31 ? -17.109 0.506 -6.578 1 94.69 31 TRP B CA 1
ATOM 1551 C C . TRP B 1 31 ? -17.406 1.533 -5.488 1 94.69 31 TRP B C 1
ATOM 1553 O O . TRP B 1 31 ? -16.484 2.107 -4.906 1 94.69 31 TRP B O 1
ATOM 1563 N N . GLU B 1 32 ? -18.688 1.701 -5.25 1 95.25 32 GLU B N 1
ATOM 1564 C CA . GLU B 1 32 ? -19.078 2.66 -4.227 1 95.25 32 GLU B CA 1
ATOM 1565 C C . GLU B 1 32 ? -19.609 1.952 -2.982 1 95.25 32 GLU B C 1
ATOM 1567 O O . GLU B 1 32 ? -20.219 0.886 -3.082 1 95.25 32 GLU B O 1
ATOM 1572 N N . VAL B 1 33 ? -19.328 2.555 -1.86 1 95.94 33 VAL B N 1
ATOM 1573 C CA . VAL B 1 33 ? -19.859 2.064 -0.595 1 95.94 33 VAL B CA 1
ATOM 1574 C C . VAL B 1 33 ? -20.656 3.176 0.097 1 95.94 33 VAL B C 1
ATOM 1576 O O . VAL B 1 33 ? -20.312 4.355 -0.026 1 95.94 33 VAL B O 1
ATOM 1579 N N . SER B 1 34 ? -21.719 2.77 0.768 1 94.81 34 SER B N 1
ATOM 1580 C CA . SER B 1 34 ? -22.5 3.729 1.534 1 94.81 34 SER B CA 1
ATOM 1581 C C . SER B 1 34 ? -21.922 3.936 2.928 1 94.81 34 SER B C 1
ATOM 1583 O O . SER B 1 34 ? -21.672 2.971 3.65 1 94.81 34 SER B O 1
ATOM 1585 N N . THR B 1 35 ? -21.703 5.227 3.244 1 94.88 35 THR B N 1
ATOM 1586 C CA . THR B 1 35 ? -21.234 5.582 4.582 1 94.88 35 THR B CA 1
ATOM 1587 C C . THR B 1 35 ? -22.25 6.504 5.27 1 94.88 35 THR B C 1
ATOM 1589 O O . THR B 1 35 ? -23.234 6.91 4.664 1 94.88 35 THR B O 1
ATOM 1592 N N . ASP B 1 36 ? -22.016 6.773 6.543 1 92.5 36 ASP B N 1
ATOM 1593 C CA . ASP B 1 36 ? -22.875 7.688 7.289 1 92.5 36 ASP B CA 1
ATOM 1594 C C . ASP B 1 36 ? -22.812 9.102 6.711 1 92.5 36 ASP B C 1
ATOM 1596 O O . ASP B 1 36 ? -23.688 9.922 6.969 1 92.5 36 ASP B O 1
ATOM 1600 N N . HIS B 1 37 ? -21.844 9.32 5.891 1 92.62 37 HIS B N 1
ATOM 1601 C CA . HIS B 1 37 ? -21.625 10.664 5.367 1 92.62 37 HIS B CA 1
ATOM 1602 C C . HIS B 1 37 ? -21.859 10.719 3.861 1 92.62 37 HIS B C 1
ATOM 1604 O O . HIS B 1 37 ? -21.453 11.672 3.197 1 92.62 37 HIS B O 1
ATOM 1610 N N . GLY B 1 38 ? -22.453 9.68 3.359 1 95.5 38 GLY B N 1
ATOM 1611 C CA . GLY B 1 38 ? -22.734 9.625 1.934 1 95.5 38 GLY B CA 1
ATOM 1612 C C . GLY B 1 38 ? -21.969 8.523 1.218 1 95.5 38 GLY B C 1
ATOM 1613 O O . GLY B 1 38 ? -21.234 7.758 1.849 1 95.5 38 GLY B O 1
ATOM 1614 N N . SER B 1 39 ? -22.172 8.516 -0.049 1 97.12 39 SER B N 1
ATOM 1615 C CA . SER B 1 39 ? -21.5 7.516 -0.867 1 97.12 39 SER B CA 1
ATOM 1616 C C . SER B 1 39 ? -20.031 7.875 -1.086 1 97.12 39 SER B C 1
ATOM 1618 O O . SER B 1 39 ? -19.703 9.039 -1.329 1 97.12 39 SER B O 1
ATOM 1620 N N . ARG B 1 40 ? -19.203 6.887 -0.926 1 98.06 40 ARG B N 1
ATOM 1621 C CA . ARG B 1 40 ? -17.766 7.035 -1.195 1 98.06 40 ARG B CA 1
ATOM 1622 C C . ARG B 1 40 ? -17.266 5.906 -2.088 1 98.06 40 ARG B C 1
ATOM 1624 O O . ARG B 1 40 ? -17.859 4.828 -2.133 1 98.06 40 ARG B O 1
ATOM 1631 N N . SER B 1 41 ? -16.172 6.18 -2.797 1 98.12 41 SER B N 1
ATOM 1632 C CA . SER B 1 41 ? -15.445 5.074 -3.426 1 98.12 41 SER B CA 1
ATOM 1633 C C . SER B 1 41 ? -15 4.047 -2.393 1 98.12 41 SER B C 1
ATOM 1635 O O . SER B 1 41 ? -14.781 4.383 -1.229 1 98.12 41 SER B O 1
ATOM 1637 N N . LEU B 1 42 ? -14.922 2.85 -2.805 1 97.94 42 LEU B N 1
ATOM 1638 C CA . LEU B 1 42 ? -14.477 1.78 -1.914 1 97.94 42 LEU B CA 1
ATOM 1639 C C . LEU B 1 42 ? -13.094 2.072 -1.355 1 97.94 42 LEU B C 1
ATOM 1641 O O . LEU B 1 42 ? -12.828 1.82 -0.178 1 97.94 42 LEU B O 1
ATOM 1645 N N . MET B 1 43 ? -12.234 2.604 -2.201 1 98.44 43 MET B N 1
ATOM 1646 C CA . MET B 1 43 ? -10.836 2.811 -1.84 1 98.44 43 MET B CA 1
ATOM 1647 C C . MET B 1 43 ? -10.164 3.787 -2.801 1 98.44 43 MET B C 1
ATOM 1649 O O . MET B 1 43 ? -10.547 3.873 -3.969 1 98.44 43 MET B O 1
ATOM 1653 N N . THR B 1 44 ? -9.242 4.559 -2.348 1 98.75 44 THR B N 1
ATOM 1654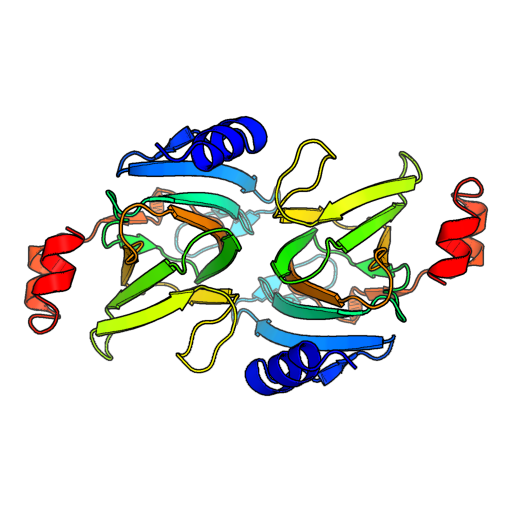 C CA . THR B 1 44 ? -8.391 5.395 -3.186 1 98.75 44 THR B CA 1
ATOM 1655 C C . THR B 1 44 ? -6.918 5.195 -2.834 1 98.75 44 THR B C 1
ATOM 1657 O O . THR B 1 44 ? -6.594 4.723 -1.74 1 98.75 44 THR B O 1
ATOM 1660 N N . CYS B 1 45 ? -6.047 5.477 -3.705 1 98.81 45 CYS B N 1
ATOM 1661 C CA . CYS B 1 45 ? -4.605 5.395 -3.51 1 98.81 45 CYS B CA 1
ATOM 1662 C C . CYS B 1 45 ? -3.898 6.582 -4.148 1 98.81 45 CYS B C 1
ATOM 1664 O O . CYS B 1 45 ? -4.242 6.996 -5.258 1 98.81 45 CYS B O 1
ATOM 1666 N N . ILE B 1 46 ? -2.941 7.133 -3.475 1 98.38 46 ILE B N 1
ATOM 1667 C CA . ILE B 1 46 ? -2.109 8.188 -4.051 1 98.38 46 ILE B CA 1
ATOM 1668 C C . ILE B 1 46 ? -0.634 7.832 -3.869 1 98.38 46 ILE B C 1
ATOM 1670 O O . ILE B 1 46 ? -0.278 7.062 -2.975 1 98.38 46 ILE B O 1
ATOM 1674 N N . TYR B 1 47 ? 0.229 8.344 -4.742 1 98.69 47 TYR B N 1
ATOM 1675 C CA . TYR B 1 47 ? 1.623 8.602 -4.398 1 98.69 47 TYR B CA 1
ATOM 1676 C C . TYR B 1 47 ? 1.754 9.891 -3.594 1 98.69 47 TYR B C 1
ATOM 1678 O O . TYR B 1 47 ? 1.074 10.883 -3.877 1 98.69 47 TYR B O 1
ATOM 1686 N N . PHE B 1 48 ? 2.582 9.922 -2.703 1 98.31 48 PHE B N 1
ATOM 1687 C CA . PHE B 1 48 ? 2.895 11.117 -1.931 1 98.31 48 PHE B CA 1
ATOM 1688 C C . PHE B 1 48 ? 4.398 11.242 -1.71 1 98.31 48 PHE B C 1
ATOM 1690 O O . PHE B 1 48 ? 5.031 10.312 -1.197 1 98.31 48 PHE B O 1
ATOM 1697 N N . LEU B 1 49 ? 4.969 12.312 -2.193 1 98.38 49 LEU B N 1
ATOM 1698 C CA . LEU B 1 49 ? 6.383 12.617 -2.029 1 98.38 49 LEU B CA 1
ATOM 1699 C C . LEU B 1 49 ? 6.574 13.859 -1.169 1 98.38 49 LEU B C 1
ATOM 1701 O O . LEU B 1 49 ? 6.195 14.961 -1.57 1 98.38 49 LEU B O 1
ATOM 1705 N N . LEU B 1 50 ? 7.129 13.664 -0.015 1 97.94 50 LEU B N 1
ATOM 1706 C CA . LEU B 1 50 ? 7.383 14.75 0.928 1 97.94 50 LEU B CA 1
ATOM 1707 C C . LEU B 1 50 ? 8.875 15.031 1.047 1 97.94 50 LEU B C 1
ATOM 1709 O O . LEU B 1 50 ? 9.688 14.109 1.036 1 97.94 50 LEU B O 1
ATOM 1713 N N . THR B 1 51 ? 9.242 16.266 1.129 1 96.69 51 THR B N 1
ATOM 1714 C CA . THR B 1 51 ? 10.641 16.625 1.335 1 96.69 51 THR B CA 1
ATOM 1715 C C . THR B 1 51 ? 10.859 17.141 2.756 1 96.69 51 THR B C 1
ATOM 1717 O O . THR B 1 51 ? 9.906 17.469 3.459 1 96.69 51 THR B O 1
ATOM 1720 N N . SER B 1 52 ? 12.117 17.203 3.137 1 96 52 SER B N 1
ATOM 1721 C CA . SER B 1 52 ? 12.445 17.625 4.492 1 96 52 SER B CA 1
ATOM 1722 C C . SER B 1 52 ? 12.102 19.094 4.703 1 96 52 SER B C 1
ATOM 1724 O O . SER B 1 52 ? 12.031 19.562 5.844 1 96 52 SER B O 1
ATOM 1726 N N . ASP B 1 53 ? 11.883 19.828 3.674 1 93.69 53 ASP B N 1
ATOM 1727 C CA . ASP B 1 53 ? 11.625 21.25 3.77 1 93.69 53 ASP B CA 1
ATOM 1728 C C . ASP B 1 53 ? 10.133 21.547 3.914 1 93.69 53 ASP B C 1
ATOM 1730 O O . ASP B 1 53 ? 9.734 22.688 4.137 1 93.69 53 ASP B O 1
ATOM 1734 N N . ASN B 1 54 ? 9.336 20.547 3.771 1 93.56 54 ASN B N 1
ATOM 1735 C CA . ASN B 1 54 ? 7.891 20.688 3.918 1 93.56 54 ASN B CA 1
ATOM 1736 C C . ASN B 1 54 ? 7.316 19.625 4.855 1 93.56 54 ASN B C 1
ATOM 1738 O O . ASN B 1 54 ? 8.039 18.75 5.34 1 93.56 54 ASN B O 1
ATOM 1742 N N . SER B 1 55 ? 6.059 19.844 5.238 1 93.81 55 SER B N 1
ATOM 1743 C CA . SER B 1 55 ? 5.367 18.922 6.137 1 93.81 55 SER B CA 1
ATOM 1744 C C . SER B 1 55 ? 3.9 18.781 5.754 1 93.81 55 SER B C 1
ATOM 1746 O O . SER B 1 55 ? 3.357 19.609 5.02 1 93.81 55 SER B O 1
ATOM 1748 N N . SER B 1 56 ? 3.359 17.719 6.109 1 94.94 56 SER B N 1
ATOM 1749 C CA . SER B 1 56 ? 1.909 17.547 6.055 1 94.94 56 SER B CA 1
ATOM 1750 C C . SER B 1 56 ? 1.254 18.016 7.352 1 94.94 56 SER B C 1
ATOM 1752 O O . SER B 1 56 ? 1.598 17.547 8.438 1 94.94 56 SER B O 1
ATOM 1754 N N . LYS B 1 57 ? 0.318 18.922 7.262 1 96.62 57 LYS B N 1
ATOM 1755 C CA . LYS B 1 57 ? -0.294 19.531 8.438 1 96.62 57 LYS B CA 1
ATOM 1756 C C . LYS B 1 57 ? -1.23 18.562 9.141 1 96.62 57 LYS B C 1
ATOM 1758 O O . LYS B 1 57 ? -1.716 17.609 8.531 1 96.62 57 LYS B O 1
ATOM 1763 N N . PHE B 1 58 ? -1.479 18.859 10.406 1 97.88 58 PHE B N 1
ATOM 1764 C CA . PHE B 1 58 ? -2.408 18.031 11.164 1 97.88 58 PHE B CA 1
ATOM 1765 C C . PHE B 1 58 ? -3.812 18.109 10.578 1 97.88 58 PHE B C 1
ATOM 1767 O O . PHE B 1 58 ? -4.383 19.203 10.469 1 97.88 58 PHE B O 1
ATOM 1774 N N . HIS B 1 59 ? -4.363 17.062 10.25 1 97.62 59 HIS B N 1
ATOM 1775 C CA . HIS B 1 59 ? -5.703 16.938 9.695 1 97.62 59 HIS B CA 1
ATOM 1776 C C . HIS B 1 59 ? -6.359 15.625 10.125 1 97.62 59 HIS B C 1
ATOM 1778 O O . HIS B 1 59 ? -5.723 14.797 10.781 1 97.62 59 HIS B O 1
ATOM 1784 N N . GLN B 1 60 ? -7.594 15.555 9.852 1 97.69 60 GLN B N 1
ATOM 1785 C CA . GLN B 1 60 ? -8.406 14.391 10.203 1 97.69 60 GLN B CA 1
ATOM 1786 C C . GLN B 1 60 ? -9.266 13.945 9.023 1 97.69 60 GLN B C 1
ATOM 1788 O O . GLN B 1 60 ? -9.789 14.781 8.281 1 97.69 60 GLN B O 1
ATOM 1793 N N . ILE B 1 61 ? -9.297 12.656 8.82 1 97.5 61 ILE B N 1
ATOM 1794 C CA . ILE B 1 61 ? -10.211 12.109 7.82 1 97.5 61 ILE B CA 1
ATOM 1795 C C . ILE B 1 61 ? -11.102 11.047 8.461 1 97.5 61 ILE B C 1
ATOM 1797 O O . ILE B 1 61 ? -10.898 10.664 9.617 1 97.5 61 ILE B O 1
ATOM 1801 N N . LYS B 1 62 ? -12.125 10.586 7.766 1 97.12 62 LYS B N 1
ATOM 1802 C CA . LYS B 1 62 ? -13.125 9.695 8.352 1 97.12 62 LYS B CA 1
ATOM 1803 C C . LYS B 1 62 ? -12.922 8.258 7.887 1 97.12 62 LYS B C 1
ATOM 1805 O O . LYS B 1 62 ? -13.859 7.453 7.902 1 97.12 62 LYS B O 1
ATOM 1810 N N . SER B 1 63 ? -11.766 7.953 7.391 1 97.62 63 SER B N 1
ATOM 1811 C CA . SER B 1 63 ? -11.406 6.625 6.902 1 97.62 63 SER B CA 1
ATOM 1812 C C . SER B 1 63 ? -10.047 6.191 7.438 1 97.62 63 SER B C 1
ATOM 1814 O O . SER B 1 63 ? -9.242 7.027 7.855 1 97.62 63 SER B O 1
ATOM 1816 N N . ASP B 1 64 ? -9.844 4.883 7.52 1 98.25 64 ASP B N 1
ATOM 1817 C CA . ASP B 1 64 ? -8.492 4.398 7.773 1 98.25 64 ASP B CA 1
ATOM 1818 C C . ASP B 1 64 ? -7.543 4.789 6.641 1 98.25 64 ASP B C 1
ATOM 1820 O O . ASP B 1 64 ? -7.922 4.75 5.469 1 98.25 64 ASP B O 1
ATOM 1824 N N . GLU B 1 65 ? -6.375 5.129 6.969 1 98.56 65 GLU B N 1
ATOM 1825 C CA . GLU B 1 65 ? -5.344 5.441 5.984 1 98.56 65 GLU B CA 1
ATOM 1826 C C . GLU B 1 65 ? -4.082 4.617 6.227 1 98.56 65 GLU B C 1
ATOM 1828 O O . GLU B 1 65 ? -3.539 4.617 7.332 1 98.56 65 GLU B O 1
ATOM 1833 N N . MET B 1 66 ? -3.629 3.938 5.223 1 98.75 66 MET B N 1
ATOM 1834 C CA . MET B 1 66 ? -2.402 3.146 5.273 1 98.75 66 MET B CA 1
ATOM 1835 C C . MET B 1 66 ? -1.271 3.848 4.527 1 98.75 66 MET B C 1
ATOM 1837 O O . MET B 1 66 ? -1.462 4.332 3.41 1 98.75 66 MET B O 1
ATOM 1841 N N . TRP B 1 67 ? -0.13 3.898 5.098 1 98.88 67 TRP B N 1
ATOM 1842 C CA . TRP B 1 67 ? 1.062 4.52 4.531 1 98.88 67 TRP B CA 1
ATOM 1843 C C . TRP B 1 67 ? 2.104 3.467 4.168 1 98.88 67 TRP B C 1
ATOM 1845 O O . TRP B 1 67 ? 2.602 2.752 5.043 1 98.88 67 TRP B O 1
ATOM 1855 N N . PHE B 1 68 ? 2.533 3.359 2.92 1 98.94 68 PHE B N 1
ATOM 1856 C CA . PHE B 1 68 ? 3.482 2.363 2.441 1 98.94 68 PHE B CA 1
ATOM 1857 C C . PHE B 1 68 ? 4.777 3.025 1.981 1 98.94 68 PHE B C 1
ATOM 1859 O O . PHE B 1 68 ? 4.77 3.822 1.04 1 98.94 68 PHE B O 1
ATOM 1866 N N . PHE B 1 69 ? 5.867 2.672 2.525 1 98.88 69 PHE B N 1
ATOM 1867 C CA . PHE B 1 69 ? 7.164 3.26 2.205 1 98.88 69 PHE B CA 1
ATOM 1868 C C . PHE B 1 69 ? 7.707 2.693 0.898 1 98.88 69 PHE B C 1
ATOM 1870 O O . PHE B 1 69 ? 7.633 1.486 0.661 1 98.88 69 PHE B O 1
ATOM 1877 N N . HIS B 1 70 ? 8.336 3.543 0.102 1 98.62 70 HIS B N 1
ATOM 1878 C CA . HIS B 1 70 ? 8.93 3.059 -1.138 1 98.62 70 HIS B CA 1
ATOM 1879 C C . HIS B 1 70 ? 10.422 3.385 -1.194 1 98.62 70 HIS B C 1
ATOM 1881 O O . HIS B 1 70 ? 11.25 2.492 -1.403 1 98.62 70 HIS B O 1
ATOM 1887 N N . GLU B 1 71 ? 10.68 4.652 -1.035 1 96.94 71 GLU B N 1
ATOM 1888 C CA . GLU B 1 71 ? 12.086 5.02 -1.227 1 96.94 71 GLU B CA 1
ATOM 1889 C C . GLU B 1 71 ? 12.398 6.348 -0.546 1 96.94 71 GLU B C 1
ATOM 1891 O O . GLU B 1 71 ? 11.5 7.129 -0.241 1 96.94 71 GLU B O 1
ATOM 1896 N N . GLY B 1 72 ? 13.734 6.641 -0.349 1 97.56 72 GLY B N 1
ATOM 1897 C CA . GLY B 1 72 ? 14.219 7.836 0.321 1 97.56 72 GLY B CA 1
ATOM 1898 C C . GLY B 1 72 ? 14.469 7.633 1.802 1 97.56 72 GLY B C 1
ATOM 1899 O O . GLY B 1 72 ? 14.906 6.555 2.217 1 97.56 72 GLY B O 1
ATOM 1900 N N . SER B 1 73 ? 14.266 8.734 2.535 1 97.88 73 SER B N 1
ATOM 1901 C CA . SER B 1 73 ? 14.422 8.656 3.984 1 97.88 73 SER B CA 1
ATOM 1902 C C . SER B 1 73 ? 13.102 8.289 4.656 1 97.88 73 SER B C 1
ATOM 1904 O O . SER B 1 73 ? 12.023 8.57 4.125 1 97.88 73 SER B O 1
ATOM 1906 N N . PRO B 1 74 ? 13.211 7.641 5.816 1 98.25 74 PRO B N 1
ATOM 1907 C CA . PRO B 1 74 ? 11.992 7.297 6.551 1 98.25 74 PRO B CA 1
ATOM 1908 C C . PRO B 1 74 ? 11.109 8.516 6.816 1 98.25 74 PRO B C 1
ATOM 1910 O O . PRO B 1 74 ? 11.609 9.625 6.984 1 98.25 74 PRO B O 1
ATOM 1913 N N . LEU B 1 75 ? 9.859 8.273 6.781 1 98.44 75 LEU B N 1
ATOM 1914 C CA . LEU B 1 75 ? 8.828 9.273 7.039 1 98.44 75 LEU B CA 1
ATOM 1915 C C . LEU B 1 75 ? 8.258 9.109 8.445 1 98.44 75 LEU B C 1
ATOM 1917 O O . LEU B 1 75 ? 7.988 7.992 8.883 1 98.44 75 LEU B O 1
ATOM 1921 N N . THR B 1 76 ? 8.07 10.211 9.172 1 98.75 76 THR B N 1
ATOM 1922 C CA . THR B 1 76 ? 7.41 10.172 10.469 1 98.75 76 THR B CA 1
ATOM 1923 C C . THR B 1 76 ? 5.965 10.641 10.352 1 98.75 76 THR B C 1
ATOM 1925 O O . THR B 1 76 ? 5.703 11.758 9.906 1 98.75 76 THR B O 1
ATOM 1928 N N . VAL B 1 77 ? 5.047 9.773 10.695 1 98.75 77 VAL B N 1
ATOM 1929 C CA . VAL B 1 77 ? 3.658 10.188 10.859 1 98.75 77 VAL B CA 1
ATOM 1930 C C . VAL B 1 77 ? 3.391 10.516 12.328 1 98.75 77 VAL B C 1
ATOM 1932 O O . VAL B 1 77 ? 3.512 9.648 13.203 1 98.75 77 VAL B O 1
ATOM 1935 N N . HIS B 1 78 ? 3.074 11.758 12.562 1 98.75 78 HIS B N 1
ATOM 1936 C CA . HIS B 1 78 ? 2.752 12.234 13.906 1 98.75 78 HIS B CA 1
ATOM 1937 C C . HIS B 1 78 ? 1.264 12.094 14.203 1 98.75 78 HIS B C 1
ATOM 1939 O O . HIS B 1 78 ? 0.426 12.602 13.453 1 98.75 78 HIS B O 1
ATOM 1945 N N . VAL B 1 79 ? 0.989 11.461 15.305 1 98.62 79 VAL B N 1
ATOM 1946 C CA . VAL B 1 79 ? -0.4 11.156 15.617 1 98.62 79 VAL B CA 1
ATOM 1947 C C . VAL B 1 79 ? -0.77 11.766 16.969 1 98.62 79 VAL B C 1
ATOM 1949 O O . VAL B 1 79 ? 0.018 11.719 17.922 1 98.62 79 VAL B O 1
ATOM 1952 N N . LEU B 1 80 ? -1.935 12.398 17 1 98.62 80 LEU B N 1
ATOM 1953 C CA . LEU B 1 80 ? -2.549 12.883 18.234 1 98.62 80 LEU B CA 1
ATOM 1954 C C . LEU B 1 80 ? -3.838 12.133 18.531 1 98.62 80 LEU B C 1
ATOM 1956 O O . LEU B 1 80 ? -4.785 12.164 17.75 1 98.62 80 LEU B O 1
ATOM 1960 N N . SER B 1 81 ? -3.832 11.422 19.547 1 96.81 81 SER B N 1
ATOM 1961 C CA . SER B 1 81 ? -4.984 10.625 19.969 1 96.81 81 SER B CA 1
ATOM 1962 C C . SER B 1 81 ? -5.23 10.742 21.469 1 96.81 81 SER B C 1
ATOM 1964 O O . SER B 1 81 ? -4.602 11.562 22.141 1 96.81 81 SER B O 1
ATOM 1966 N N . ASP B 1 82 ? -6.246 9.984 21.938 1 94.25 82 ASP B N 1
ATOM 1967 C CA . ASP B 1 82 ? -6.547 9.992 23.375 1 94.25 82 ASP B CA 1
ATOM 1968 C C . ASP B 1 82 ? -5.355 9.492 24.188 1 94.25 82 ASP B C 1
ATOM 1970 O O . ASP B 1 82 ? -5.266 9.75 25.391 1 94.25 82 ASP B O 1
ATOM 1974 N N . LYS B 1 83 ? -4.434 8.867 23.562 1 95.31 83 LYS B N 1
ATOM 1975 C CA . LYS B 1 83 ? -3.234 8.359 24.219 1 95.31 83 LYS B CA 1
ATOM 1976 C C . LYS B 1 83 ? -2.125 9.406 24.234 1 95.31 83 LYS B C 1
ATOM 1978 O O . LYS B 1 83 ? -1.073 9.195 24.844 1 95.31 83 LYS B O 1
ATOM 1983 N N . GLY B 1 84 ? -2.426 10.469 23.562 1 97.25 84 GLY B N 1
ATOM 1984 C CA . GLY B 1 84 ? -1.437 11.531 23.469 1 97.25 84 GLY B CA 1
ATOM 1985 C C . GLY B 1 84 ? -0.742 11.57 22.125 1 97.25 84 GLY B C 1
ATOM 1986 O O . GLY B 1 84 ? -1.342 11.234 21.094 1 97.25 84 GLY B O 1
ATOM 1987 N N . TYR B 1 85 ? 0.493 12.172 22.188 1 98.31 85 TYR B N 1
ATOM 1988 C CA . TYR B 1 85 ? 1.298 12.289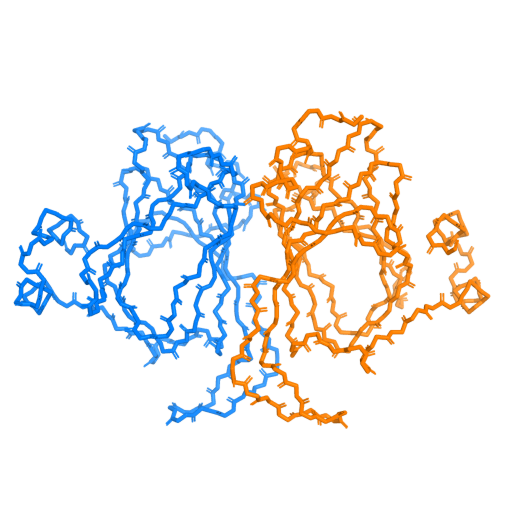 20.984 1 98.31 85 TYR B CA 1
ATOM 1989 C C . TYR B 1 85 ? 2.146 11.047 20.766 1 98.31 85 TYR B C 1
ATOM 1991 O O . TYR B 1 85 ? 2.836 10.594 21.672 1 98.31 85 TYR B O 1
ATOM 1999 N N . GLU B 1 86 ? 2.084 10.477 19.594 1 98.12 86 GLU B N 1
ATOM 2000 C CA . GLU B 1 86 ? 2.904 9.328 19.219 1 98.12 86 GLU B CA 1
ATOM 2001 C C . GLU B 1 86 ? 3.467 9.5 17.812 1 98.12 86 GLU B C 1
ATOM 2003 O O . GLU B 1 86 ? 2.932 10.266 17 1 98.12 86 GLU B O 1
ATOM 2008 N N . LYS B 1 87 ? 4.555 8.867 17.547 1 98.44 87 LYS B N 1
ATOM 2009 C CA . LYS B 1 87 ? 5.152 8.828 16.219 1 98.44 87 LYS B CA 1
ATOM 2010 C C . LYS B 1 87 ? 4.996 7.449 15.586 1 98.44 87 LYS B C 1
ATOM 2012 O O . LYS B 1 87 ? 5.285 6.43 16.219 1 98.44 87 LYS B O 1
ATOM 2017 N N . LEU B 1 88 ? 4.461 7.391 14.445 1 98.56 88 LEU B N 1
ATOM 2018 C CA . LEU B 1 88 ? 4.52 6.207 13.594 1 98.56 88 LEU B CA 1
ATOM 2019 C C . LEU B 1 88 ? 5.637 6.336 12.562 1 98.56 88 LEU B C 1
ATOM 2021 O O . LEU B 1 88 ? 5.609 7.23 11.719 1 98.56 88 LEU B O 1
ATOM 2025 N N . LEU B 1 89 ? 6.594 5.41 12.625 1 98.75 89 LEU B N 1
ATOM 2026 C CA . LEU B 1 89 ? 7.773 5.492 11.773 1 98.75 89 LEU B CA 1
ATOM 2027 C C . LEU B 1 89 ? 7.613 4.621 10.531 1 98.75 89 LEU B C 1
ATOM 2029 O O . LEU B 1 89 ? 7.516 3.395 10.641 1 98.75 89 LEU B O 1
ATOM 2033 N N . VAL B 1 90 ? 7.605 5.242 9.383 1 98.75 90 VAL B N 1
ATOM 2034 C CA . VAL B 1 90 ? 7.41 4.562 8.109 1 98.75 90 VAL B CA 1
ATOM 2035 C C . VAL B 1 90 ? 8.742 4.477 7.363 1 98.75 90 VAL B C 1
ATOM 2037 O O . VAL B 1 90 ? 9.328 5.5 7.004 1 98.75 90 VAL B O 1
ATOM 2040 N N . GLY B 1 91 ? 9.258 3.346 7.152 1 98.62 91 GLY B N 1
ATOM 2041 C CA . GLY B 1 91 ? 10.547 3.104 6.523 1 98.62 91 GLY B CA 1
ATOM 2042 C C . GLY B 1 91 ? 10.953 1.645 6.547 1 98.62 91 GLY B C 1
ATOM 2043 O O . GLY B 1 91 ? 10.18 0.783 6.969 1 98.62 91 GLY B O 1
ATOM 2044 N N . PRO B 1 92 ? 12.102 1.365 5.992 1 97.75 92 PRO B N 1
ATOM 2045 C CA . PRO B 1 92 ? 12.586 -0.015 6.09 1 97.75 92 PRO B CA 1
ATOM 2046 C C . PRO B 1 92 ? 12.586 -0.539 7.523 1 97.75 92 PRO B C 1
ATOM 2048 O O . PRO B 1 92 ? 12.977 0.18 8.445 1 97.75 92 PRO B O 1
ATOM 2051 N N . SER B 1 93 ? 12.102 -1.762 7.625 1 97.44 93 SER B N 1
ATOM 2052 C CA . SER B 1 93 ? 12.016 -2.357 8.953 1 97.44 93 SER B CA 1
ATOM 2053 C C . SER B 1 93 ? 13.375 -2.391 9.633 1 97.44 93 SER B C 1
ATOM 2055 O O . SER B 1 93 ? 14.375 -2.797 9.031 1 97.44 93 SER B O 1
ATOM 2057 N N . ASP B 1 94 ? 13.398 -1.899 10.844 1 95.88 94 ASP B N 1
ATOM 2058 C CA . ASP B 1 94 ? 14.641 -1.898 11.602 1 95.88 94 ASP B CA 1
ATOM 2059 C C . ASP B 1 94 ? 14.375 -1.938 13.109 1 95.88 94 ASP B C 1
ATOM 2061 O O . ASP B 1 94 ? 13.227 -2.107 13.531 1 95.88 94 ASP B O 1
ATOM 2065 N N . LYS B 1 95 ? 15.398 -1.933 13.891 1 94.06 95 LYS B N 1
ATOM 2066 C CA . LYS B 1 95 ? 15.297 -2.08 15.344 1 94.06 95 LYS B CA 1
ATOM 2067 C C . LYS B 1 95 ? 14.773 -0.803 15.992 1 94.06 95 LYS B C 1
ATOM 2069 O O . LYS B 1 95 ? 14.391 -0.808 17.156 1 94.06 95 LYS B O 1
ATOM 2074 N N . GLU B 1 96 ? 14.766 0.281 15.234 1 93.88 96 GLU B N 1
ATOM 2075 C CA . GLU B 1 96 ? 14.312 1.556 15.781 1 93.88 96 GLU B CA 1
ATOM 2076 C C . GLU B 1 96 ? 12.789 1.675 15.695 1 93.88 96 GLU B C 1
ATOM 2078 O O . GLU B 1 96 ? 12.219 2.676 16.141 1 93.88 96 GLU B O 1
ATOM 2083 N N . GLY B 1 97 ? 12.125 0.729 15.078 1 96.19 97 GLY B N 1
ATOM 2084 C CA . GLY B 1 97 ? 10.672 0.713 15.07 1 96.19 97 GLY B CA 1
ATOM 2085 C C . GLY B 1 97 ? 10.078 1.103 13.727 1 96.19 97 GLY B C 1
ATOM 2086 O O . GLY B 1 97 ? 8.859 1.215 13.594 1 96.19 97 GLY B O 1
ATOM 2087 N N . HIS B 1 98 ? 10.977 1.369 12.773 1 98.19 98 HIS B N 1
ATOM 2088 C CA . HIS B 1 98 ? 10.461 1.63 11.43 1 98.19 98 HIS B CA 1
ATOM 2089 C C . HIS B 1 98 ? 9.805 0.386 10.844 1 98.19 98 HIS B C 1
ATOM 2091 O O . HIS B 1 98 ? 10.305 -0.727 11.008 1 98.19 98 HIS B O 1
ATOM 2097 N N . LEU B 1 99 ? 8.664 0.621 10.227 1 98.56 99 LEU B N 1
ATOM 2098 C CA . LEU B 1 99 ? 7.965 -0.436 9.5 1 98.56 99 LEU B CA 1
ATOM 2099 C C . LEU B 1 99 ? 7.66 -0.004 8.07 1 98.56 99 LEU B C 1
ATOM 2101 O O . LEU B 1 99 ? 7.367 1.167 7.82 1 98.56 99 LEU B O 1
ATOM 2105 N N . PRO B 1 100 ? 7.715 -0.959 7.113 1 98.62 100 PRO B N 1
ATOM 2106 C CA . PRO B 1 100 ? 7.414 -0.63 5.719 1 98.62 100 PRO B CA 1
ATOM 2107 C C . PRO B 1 100 ? 6.008 -0.062 5.535 1 98.62 100 PRO B C 1
ATOM 2109 O O . PRO B 1 100 ? 5.746 0.652 4.562 1 98.62 100 PRO B O 1
ATOM 2112 N N . TYR B 1 101 ? 5.184 -0.385 6.402 1 97.31 101 TYR B N 1
ATOM 2113 C CA . TY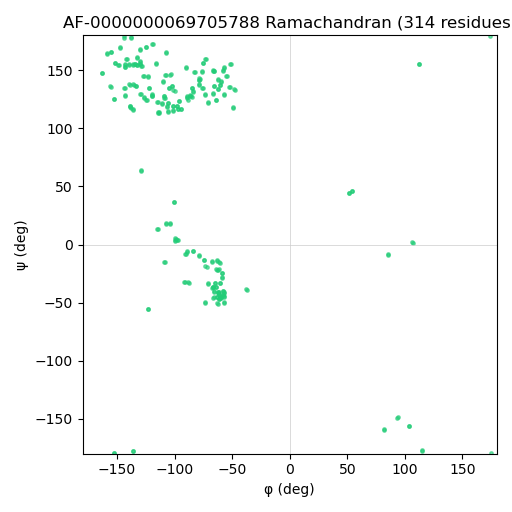R B 1 101 ? 3.777 -0.001 6.398 1 97.31 101 TYR B CA 1
ATOM 2114 C C . TYR B 1 101 ? 3.332 0.451 7.785 1 97.31 101 TYR B C 1
ATOM 2116 O O . TYR B 1 101 ? 3.764 -0.108 8.797 1 97.31 101 TYR B O 1
ATOM 2124 N N . GLN B 1 102 ? 2.523 1.568 7.863 1 98.69 102 GLN B N 1
ATOM 2125 C CA . GLN B 1 102 ? 1.863 2.016 9.086 1 98.69 102 GLN B CA 1
ATOM 2126 C C . GLN B 1 102 ? 0.402 2.369 8.82 1 98.69 102 GLN B C 1
ATOM 2128 O O . GLN B 1 102 ? 0.029 2.689 7.691 1 98.69 102 GLN B O 1
ATOM 2133 N N . LEU B 1 103 ? -0.408 2.301 9.836 1 98.69 103 LEU B N 1
ATOM 2134 C CA . LEU B 1 103 ? -1.847 2.529 9.75 1 98.69 103 LEU B CA 1
ATOM 2135 C C . LEU B 1 103 ? -2.264 3.693 10.641 1 98.69 103 LEU B C 1
ATOM 2137 O O . LEU B 1 103 ? -1.859 3.766 11.805 1 98.69 103 LEU B O 1
ATOM 2141 N N . VAL B 1 104 ? -2.998 4.66 10.141 1 98.5 104 VAL B N 1
ATOM 2142 C CA . VAL B 1 104 ? -3.709 5.672 10.914 1 98.5 104 VAL B CA 1
ATOM 2143 C C . VAL B 1 104 ? -5.207 5.379 10.898 1 98.5 104 VAL B C 1
ATOM 2145 O O . VAL B 1 104 ? -5.84 5.414 9.836 1 98.5 104 VAL B O 1
ATOM 2148 N N . LYS B 1 105 ? -5.828 5.125 12.031 1 97.62 105 LYS B N 1
ATOM 2149 C CA . LYS B 1 105 ? -7.238 4.758 12.125 1 97.62 105 LYS B CA 1
ATOM 2150 C C . LYS B 1 105 ? -8.133 5.973 11.906 1 97.62 105 LYS B C 1
ATOM 2152 O O . LYS B 1 105 ? -7.723 7.109 12.156 1 97.62 105 LYS B O 1
ATOM 2157 N N . THR B 1 106 ? -9.297 5.664 11.508 1 96.88 106 THR B N 1
ATOM 2158 C CA . THR B 1 106 ? -10.336 6.66 11.273 1 96.88 106 THR B CA 1
ATOM 2159 C C . THR B 1 106 ? -10.445 7.617 12.453 1 96.88 106 THR B C 1
ATOM 2161 O O . THR B 1 106 ? -10.43 7.191 13.609 1 96.88 106 THR B O 1
ATOM 2164 N N . GLY B 1 107 ? -10.508 8.867 12.148 1 96.94 107 GLY B N 1
ATOM 2165 C CA . GLY B 1 107 ? -10.789 9.875 13.156 1 96.94 107 GLY B CA 1
ATOM 2166 C C . GLY B 1 107 ? -9.555 10.344 13.898 1 96.94 107 GLY B C 1
ATOM 2167 O O . GLY B 1 107 ? -9.617 11.312 14.664 1 96.94 107 GLY B O 1
ATOM 2168 N N . ILE B 1 108 ? -8.469 9.727 13.719 1 98.19 108 ILE B N 1
ATOM 2169 C CA . ILE B 1 108 ? -7.223 10.117 14.375 1 98.19 108 ILE B CA 1
ATOM 2170 C C . ILE B 1 108 ? -6.617 11.32 13.656 1 98.19 108 ILE B C 1
ATOM 2172 O O . ILE B 1 108 ? -6.625 11.391 12.43 1 98.19 108 ILE B O 1
ATOM 2176 N N . ILE B 1 109 ? -6.145 12.227 14.477 1 98.62 109 ILE B N 1
ATOM 2177 C CA . ILE B 1 109 ? -5.48 13.406 13.93 1 98.62 109 ILE B CA 1
ATOM 2178 C C . ILE B 1 109 ? -4.02 13.078 13.633 1 98.62 109 ILE B C 1
ATOM 2180 O O . ILE B 1 109 ? -3.314 12.516 14.477 1 98.62 109 ILE B O 1
ATOM 2184 N N . PHE B 1 110 ? -3.588 13.461 12.398 1 98.69 110 PHE B N 1
ATOM 2185 C CA . PHE B 1 110 ? -2.211 13.109 12.07 1 98.69 110 PHE B CA 1
ATOM 2186 C C . PHE B 1 110 ? -1.623 14.102 11.07 1 98.69 110 PHE B C 1
ATOM 2188 O O . PHE B 1 110 ? -2.359 14.828 10.406 1 98.69 110 PHE B O 1
ATOM 2195 N N . GLY B 1 111 ? -0.375 14.219 11.031 1 98 111 GLY B N 1
ATOM 2196 C CA . GLY B 1 111 ? 0.496 14.891 10.078 1 98 111 GLY B CA 1
ATOM 2197 C C . GLY B 1 111 ? 1.804 14.156 9.844 1 98 111 GLY B C 1
ATOM 2198 O O . GLY B 1 111 ? 2.014 13.07 10.383 1 98 111 GLY B O 1
ATOM 2199 N N . SER B 1 112 ? 2.672 14.68 8.969 1 98.12 112 SER B N 1
ATOM 2200 C CA . SER B 1 112 ? 3.879 13.906 8.703 1 98.12 112 SER B CA 1
ATOM 2201 C C . SER 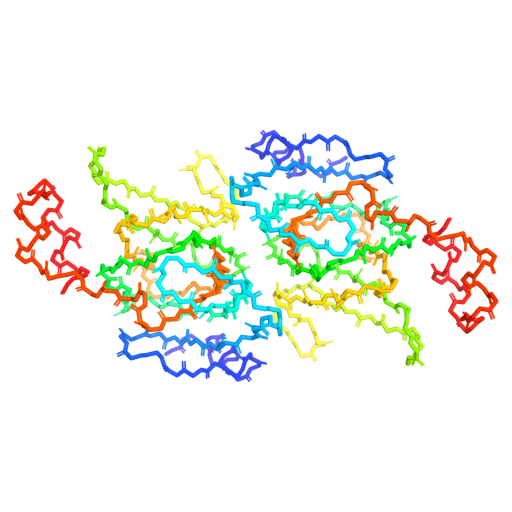B 1 112 ? 5.055 14.812 8.367 1 98.12 112 SER B C 1
ATOM 2203 O O . SER B 1 112 ? 4.863 15.961 7.961 1 98.12 112 SER B O 1
ATOM 2205 N N . THR B 1 113 ? 6.25 14.359 8.609 1 98.25 113 THR B N 1
ATOM 2206 C CA . THR B 1 113 ? 7.5 15.047 8.305 1 98.25 113 THR B CA 1
ATOM 2207 C C . THR B 1 113 ? 8.539 14.07 7.762 1 98.25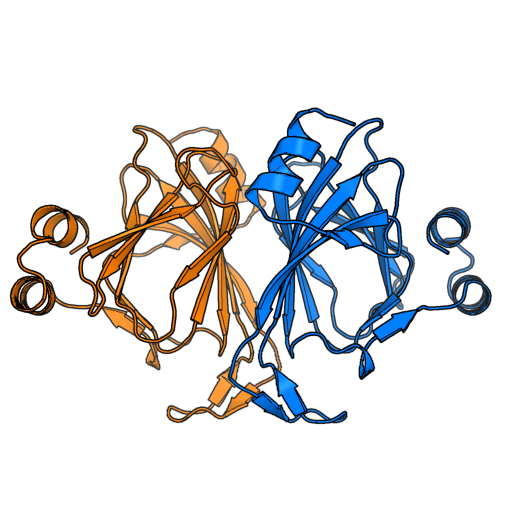 113 THR B C 1
ATOM 2209 O O . THR B 1 113 ? 8.414 12.859 7.961 1 98.25 113 THR B O 1
ATOM 2212 N N . VAL B 1 114 ? 9.461 14.578 7.004 1 97.94 114 VAL B N 1
ATOM 2213 C CA . VAL B 1 114 ? 10.734 13.922 6.73 1 97.94 114 VAL B CA 1
ATOM 2214 C C . VAL B 1 114 ? 11.828 14.547 7.598 1 97.94 114 VAL B C 1
ATOM 2216 O O . VAL B 1 114 ? 12.227 15.695 7.387 1 97.94 114 VAL B O 1
ATOM 2219 N N . ASP B 1 115 ? 12.367 13.727 8.469 1 96.88 115 ASP B N 1
ATOM 2220 C CA . ASP B 1 115 ? 13.164 14.312 9.547 1 96.88 115 ASP B CA 1
ATOM 2221 C C . ASP B 1 115 ? 14.625 14.469 9.117 1 96.88 115 ASP B C 1
ATOM 2223 O O . ASP B 1 115 ? 15.328 15.352 9.609 1 96.88 115 ASP B O 1
ATOM 2227 N N . GLN B 1 116 ? 15.094 13.578 8.289 1 96.94 116 GLN B N 1
ATOM 2228 C CA . GLN B 1 116 ? 16.453 13.734 7.785 1 96.94 116 GLN B CA 1
ATOM 2229 C C . GLN B 1 116 ? 16.578 14.961 6.891 1 96.94 116 GLN B C 1
ATOM 2231 O O . GLN B 1 116 ? 15.797 15.133 5.949 1 96.94 116 GLN B O 1
ATOM 2236 N N . GLU B 1 117 ? 17.547 15.781 7.125 1 96.25 117 GLU B N 1
ATOM 2237 C CA . GLU B 1 117 ? 17.719 17.016 6.367 1 96.25 117 GLU B CA 1
ATOM 2238 C C . GLU B 1 117 ? 18.062 16.719 4.91 1 96.25 117 GLU B C 1
ATOM 2240 O O . GLU B 1 117 ? 18.734 15.734 4.617 1 96.25 117 GLU B O 1
ATOM 2245 N N . GLU B 1 118 ? 17.641 17.625 4.078 1 96.12 118 GLU B N 1
ATOM 2246 C CA . GLU B 1 118 ? 17.938 17.594 2.65 1 96.12 118 GLU B CA 1
ATOM 2247 C C . GLU B 1 118 ? 17.594 16.234 2.053 1 96.12 118 GLU B C 1
ATOM 2249 O O . GLU B 1 118 ? 18.406 15.641 1.332 1 96.12 118 GLU B O 1
ATOM 2254 N N . SER B 1 119 ? 16.484 15.766 2.418 1 97.44 119 SER B N 1
ATOM 2255 C CA . SER B 1 119 ? 16.062 14.438 1.969 1 97.44 119 SER B CA 1
ATOM 2256 C C . SER B 1 119 ? 14.586 14.43 1.569 1 97.44 119 SER B C 1
ATOM 2258 O O . SER B 1 119 ? 13.953 15.484 1.5 1 97.44 119 SER B O 1
ATOM 2260 N N . TYR B 1 120 ? 14.109 13.289 1.113 1 97.88 120 TYR B N 1
ATOM 2261 C CA . TYR B 1 120 ? 12.719 13.094 0.704 1 97.88 120 TYR B CA 1
ATOM 2262 C C . TYR B 1 120 ? 12.227 11.711 1.104 1 97.88 120 TYR B C 1
ATOM 2264 O O . TYR B 1 120 ? 13.023 10.836 1.444 1 97.88 120 TYR B O 1
ATOM 2272 N N . SER B 1 121 ? 10.984 11.617 1.155 1 98.38 121 SER B N 1
ATOM 2273 C CA . SER B 1 121 ? 10.328 10.32 1.305 1 98.38 121 SER B CA 1
ATOM 2274 C C . SER B 1 121 ? 9.234 10.133 0.258 1 98.38 121 SER B C 1
ATOM 2276 O O . SER B 1 121 ? 8.422 11.023 0.029 1 98.38 121 SER B O 1
ATOM 2278 N N . LEU B 1 122 ? 9.258 8.992 -0.439 1 98.56 122 LEU B N 1
ATOM 2279 C CA . LEU B 1 122 ? 8.172 8.586 -1.321 1 98.56 122 LEU B CA 1
ATOM 2280 C C . LEU B 1 122 ? 7.352 7.469 -0.693 1 98.56 122 LEU B C 1
ATOM 2282 O O . LEU B 1 122 ? 7.898 6.422 -0.336 1 98.56 122 LEU B O 1
ATOM 2286 N N . VAL B 1 123 ? 6.066 7.715 -0.535 1 98.69 123 VAL B N 1
ATOM 2287 C CA . VAL B 1 123 ? 5.16 6.715 0.017 1 98.69 123 VAL B CA 1
ATOM 2288 C C . VAL B 1 123 ? 3.908 6.617 -0.852 1 98.69 123 VAL B C 1
ATOM 2290 O O . VAL B 1 123 ? 3.664 7.477 -1.699 1 98.69 123 VAL B O 1
ATOM 2293 N N . SER B 1 124 ? 3.205 5.531 -0.715 1 98.81 124 SER B N 1
ATOM 2294 C CA . SER B 1 124 ? 1.812 5.445 -1.14 1 98.81 124 SER B CA 1
ATOM 2295 C C . SER B 1 124 ? 0.865 5.516 0.054 1 98.81 124 SER B C 1
ATOM 2297 O O . SER B 1 124 ? 1.18 5.008 1.133 1 98.81 124 SER B O 1
ATOM 2299 N N . CYS B 1 125 ? -0.263 6.105 -0.146 1 98.5 125 CYS B N 1
ATOM 2300 C CA . CYS B 1 125 ? -1.303 6.16 0.875 1 98.5 125 CYS B CA 1
ATOM 2301 C C . CYS B 1 125 ? -2.615 5.59 0.349 1 98.5 125 CYS B C 1
ATOM 2303 O O . CYS B 1 125 ? -3.125 6.047 -0.676 1 98.5 125 CYS B O 1
ATOM 2305 N N . VAL B 1 126 ? -3.113 4.629 1.059 1 98.81 126 VAL B N 1
ATOM 2306 C CA . VAL B 1 126 ? -4.395 4.02 0.727 1 98.81 126 VAL B CA 1
ATOM 2307 C C . VAL B 1 126 ? -5.441 4.414 1.766 1 98.81 126 VAL B C 1
ATOM 2309 O O . VAL B 1 126 ? -5.207 4.289 2.971 1 98.81 126 VAL B O 1
ATOM 2312 N N . VAL B 1 127 ? -6.547 4.918 1.296 1 98.69 127 VAL B N 1
ATOM 2313 C CA . VAL B 1 127 ? -7.641 5.34 2.16 1 98.69 127 VAL B CA 1
ATOM 2314 C C . VAL B 1 127 ? -8.898 4.539 1.833 1 98.69 127 VAL B C 1
ATOM 2316 O O . VAL B 1 127 ? -9.297 4.445 0.669 1 98.69 127 VAL B O 1
ATOM 2319 N N . ALA B 1 128 ? -9.555 3.916 2.807 1 98.31 128 ALA B N 1
ATOM 2320 C CA . ALA B 1 128 ? -10.781 3.143 2.641 1 98.31 128 ALA B CA 1
ATOM 2321 C C . ALA B 1 128 ? -11.719 3.334 3.832 1 98.31 128 ALA B C 1
ATOM 2323 O O . ALA B 1 128 ? -11.297 3.188 4.984 1 98.31 128 ALA B O 1
ATOM 2324 N N . PRO B 1 129 ? -13.047 3.689 3.646 1 97.75 129 PRO B N 1
ATOM 2325 C CA . PRO B 1 129 ? -13.609 4.121 2.361 1 97.75 129 PRO B CA 1
ATOM 2326 C C . PRO B 1 129 ? -12.797 5.242 1.714 1 97.75 129 PRO B C 1
ATOM 2328 O O . PRO B 1 129 ? -12.078 5.965 2.404 1 97.75 129 PRO B O 1
ATOM 2331 N N . GLY B 1 130 ? -12.898 5.34 0.403 1 98.44 130 GLY B N 1
ATOM 2332 C CA . GLY B 1 130 ? -12.016 6.195 -0.368 1 98.44 130 GLY B CA 1
ATOM 2333 C C . GLY B 1 130 ? -12.047 7.645 0.077 1 98.44 130 GLY B C 1
ATOM 2334 O O . GLY B 1 130 ? -13.055 8.109 0.619 1 98.44 130 GLY B O 1
ATOM 2335 N N . PHE B 1 131 ? -10.961 8.328 -0.131 1 98 131 PHE B N 1
ATOM 2336 C CA . PHE B 1 131 ? -10.797 9.711 0.285 1 98 131 PHE B CA 1
ATOM 2337 C C . PHE B 1 131 ? -11.828 10.602 -0.396 1 98 131 PHE B C 1
ATOM 2339 O O . PHE B 1 131 ? -12.07 10.477 -1.599 1 98 131 PHE B O 1
ATOM 2346 N N . ASP B 1 132 ? -12.375 11.469 0.344 1 97.06 132 ASP B N 1
ATOM 2347 C CA . ASP B 1 132 ? -13.266 12.523 -0.124 1 97.06 132 ASP B CA 1
ATOM 2348 C C . ASP B 1 132 ? -13.062 13.812 0.666 1 97.06 132 ASP B C 1
ATOM 2350 O O . ASP B 1 132 ? -12.969 13.789 1.896 1 97.06 132 ASP B O 1
ATOM 2354 N N . PHE B 1 133 ? -12.992 14.914 -0.037 1 95.56 133 PHE B N 1
ATOM 2355 C CA . PHE B 1 133 ? -12.719 16.188 0.61 1 95.56 133 PHE B CA 1
ATOM 2356 C C . PHE B 1 133 ? -13.773 16.5 1.663 1 95.56 133 PHE B C 1
ATOM 2358 O O . PHE B 1 133 ? -13.492 17.172 2.66 1 95.56 133 PHE B O 1
ATOM 2365 N N . GLU B 1 134 ? -14.945 15.992 1.457 1 96.44 134 GLU B N 1
ATOM 2366 C CA . GLU B 1 134 ? -16.016 16.203 2.426 1 96.44 134 GLU B CA 1
ATOM 2367 C C . GLU B 1 134 ? -15.68 15.555 3.768 1 96.44 134 GLU B C 1
ATOM 2369 O O . GLU B 1 134 ? -16.266 15.914 4.797 1 96.44 134 GLU B O 1
ATOM 2374 N N . ASP B 1 135 ? -14.797 14.609 3.746 1 97.19 135 ASP B N 1
ATOM 2375 C CA . ASP B 1 135 ? -14.43 13.867 4.949 1 97.19 135 ASP B CA 1
ATOM 2376 C C . ASP B 1 135 ? -13.125 14.398 5.539 1 97.19 135 ASP B C 1
ATOM 2378 O O . ASP B 1 135 ? -12.586 13.812 6.484 1 97.19 135 ASP B O 1
ATOM 2382 N N . PHE B 1 136 ? -12.617 15.484 4.949 1 97.06 136 PHE B N 1
ATOM 2383 C CA . PHE B 1 136 ? -11.328 16.047 5.309 1 97.06 136 PHE B CA 1
ATOM 2384 C C . PHE B 1 136 ? -11.5 17.266 6.215 1 97.06 136 PHE B C 1
ATOM 2386 O O . PHE B 1 136 ? -12.297 18.156 5.914 1 97.06 136 PHE B O 1
ATOM 2393 N N . ARG B 1 137 ? -10.703 17.266 7.297 1 97.06 137 ARG B N 1
ATOM 2394 C CA . ARG B 1 137 ? -10.727 18.406 8.211 1 97.06 137 ARG B CA 1
ATOM 2395 C C . ARG B 1 137 ? -9.312 18.812 8.609 1 97.06 137 ARG B C 1
ATOM 2397 O O . ARG B 1 137 ? -8.594 18.047 9.234 1 97.06 137 ARG B O 1
ATOM 2404 N N . LEU B 1 138 ? -8.945 20.031 8.211 1 96.38 138 LEU B N 1
ATOM 2405 C CA . LEU B 1 138 ? -7.746 20.625 8.789 1 96.38 138 LEU B CA 1
ATOM 2406 C C . LEU B 1 138 ? -8 21.062 10.234 1 96.38 138 LEU B C 1
ATOM 2408 O O . LEU B 1 138 ? -8.969 21.766 10.516 1 96.38 138 LEU B O 1
ATOM 2412 N N . VAL B 1 139 ? -7.172 20.672 11.148 1 97.5 139 VAL B N 1
ATOM 2413 C CA . VAL B 1 139 ? -7.445 20.938 12.555 1 97.5 139 VAL B CA 1
ATOM 2414 C C . VAL B 1 139 ? -6.703 22.203 12.992 1 97.5 139 VAL B C 1
ATOM 2416 O O . VAL B 1 139 ? -5.477 22.281 12.875 1 97.5 139 VAL B O 1
ATOM 2419 N N . PRO B 1 140 ? -7.406 23.156 13.5 1 97.56 140 PRO B N 1
ATOM 2420 C CA . PRO B 1 140 ? -6.773 24.406 13.906 1 97.56 140 PRO B CA 1
ATOM 2421 C C . PRO B 1 140 ? -5.809 24.234 15.078 1 97.56 140 PRO B C 1
ATOM 2423 O O . PRO B 1 140 ? -6.062 23.422 15.977 1 97.56 140 PRO B O 1
ATOM 2426 N N . LYS B 1 141 ? -4.832 25.062 15.078 1 97.94 141 LYS B N 1
ATOM 2427 C CA . LYS B 1 141 ? -3.775 25.031 16.078 1 97.94 141 LYS B CA 1
ATOM 2428 C C . LYS B 1 141 ? -4.348 25.156 17.484 1 97.94 141 LYS B C 1
ATOM 2430 O O . LYS B 1 141 ? -3.955 24.422 18.391 1 97.94 141 LYS B O 1
ATOM 2435 N N . GLU B 1 142 ? -5.227 26.031 17.656 1 98.19 142 GLU B N 1
ATOM 2436 C CA . GLU B 1 142 ? -5.781 26.312 18.984 1 98.19 142 GLU B CA 1
ATOM 2437 C C . GLU B 1 142 ? -6.484 25.078 19.562 1 98.19 142 GLU B C 1
ATOM 2439 O O . GLU B 1 142 ? -6.383 24.812 20.75 1 98.19 142 GLU B O 1
ATOM 2444 N N . GLU B 1 143 ? -7.223 24.422 18.688 1 98.12 143 GLU B N 1
ATOM 2445 C CA . GLU B 1 143 ? -7.898 23.203 19.109 1 98.12 143 GLU B CA 1
ATOM 2446 C C . GLU B 1 143 ? -6.895 22.141 19.531 1 98.12 143 GLU B C 1
ATOM 2448 O O . GLU B 1 143 ? -7.098 21.453 20.547 1 98.12 143 GLU B O 1
ATOM 2453 N N . LEU B 1 144 ? -5.855 22.016 18.828 1 98.38 144 LEU B N 1
ATOM 2454 C CA . LEU B 1 144 ? -4.82 21.031 19.125 1 98.38 144 LEU B CA 1
ATOM 2455 C C . LEU B 1 144 ? -4.125 21.359 20.438 1 98.38 144 LEU B C 1
ATOM 2457 O O . LEU B 1 144 ? -3.916 20.469 21.266 1 98.38 144 LEU B O 1
ATOM 2461 N N . LEU B 1 145 ? -3.766 22.609 20.609 1 98.06 145 LEU B N 1
ATOM 2462 C CA . LEU B 1 145 ? -3.025 23.031 21.797 1 98.06 145 LEU B CA 1
ATOM 2463 C C . LEU B 1 145 ? -3.869 22.859 23.062 1 98.06 145 LEU B C 1
ATOM 2465 O O . LEU B 1 145 ? -3.34 22.547 24.125 1 98.06 145 LEU B O 1
ATOM 2469 N N . GLU B 1 146 ? -5.109 23.047 22.891 1 97.88 146 GLU B N 1
ATOM 2470 C CA . GLU B 1 146 ? -6.02 22.875 24.016 1 97.88 146 GLU B CA 1
ATOM 2471 C C . GLU B 1 146 ? -6.062 21.422 24.469 1 97.88 146 GLU B C 1
ATOM 2473 O O . GLU B 1 146 ? -6.043 21.141 25.672 1 97.88 146 GLU B O 1
ATOM 2478 N N . LYS B 1 147 ? -6.074 20.469 23.578 1 97.44 147 LYS B N 1
ATOM 2479 C CA . LYS B 1 147 ? -6.285 19.062 23.906 1 97.44 147 LYS B CA 1
ATOM 2480 C C . LYS B 1 147 ? -4.961 18.344 24.172 1 97.44 147 LYS B C 1
ATOM 2482 O O . LYS B 1 147 ? -4.898 17.422 24.969 1 97.44 147 LYS B O 1
ATOM 2487 N N . TRP B 1 148 ? -3.926 18.812 23.453 1 98.06 148 TRP B N 1
ATOM 2488 C CA . TRP B 1 148 ? -2.625 18.156 23.578 1 98.06 148 TRP B CA 1
ATOM 2489 C C . TRP B 1 148 ? -1.528 19.188 23.859 1 98.06 148 TRP B C 1
ATOM 2491 O O . TRP B 1 148 ? -0.553 19.281 23.109 1 98.06 148 TRP B O 1
ATOM 2501 N N . PRO B 1 149 ? -1.579 19.859 24.953 1 96.94 149 PRO B N 1
ATOM 2502 C CA . PRO B 1 149 ? -0.587 20.891 25.25 1 96.94 149 PRO B CA 1
ATOM 2503 C C . PRO B 1 149 ? 0.833 20.344 25.344 1 96.94 149 PRO B C 1
ATOM 2505 O O . PRO B 1 149 ? 1.802 21.078 25.141 1 96.94 149 PRO B O 1
ATOM 2508 N N . GLU B 1 150 ? 0.989 19.094 25.578 1 96.62 150 GLU B N 1
ATOM 2509 C CA . GLU B 1 150 ? 2.303 18.484 25.719 1 96.62 150 GLU B CA 1
ATOM 2510 C C . GLU B 1 150 ? 3.002 18.359 24.375 1 96.62 150 GLU B C 1
ATOM 2512 O O . GLU B 1 150 ? 4.219 18.172 24.312 1 96.62 150 GLU B O 1
ATOM 2517 N N . ALA B 1 151 ? 2.221 18.438 23.312 1 97.81 151 ALA B N 1
ATOM 2518 C CA . ALA B 1 151 ? 2.768 18.281 21.969 1 97.81 151 ALA B CA 1
ATOM 2519 C C . ALA B 1 151 ? 2.977 19.641 21.297 1 97.81 151 ALA B C 1
ATOM 2521 O O . ALA B 1 151 ? 2.84 19.766 20.078 1 97.81 151 ALA B O 1
ATOM 2522 N N . LEU B 1 152 ? 3.367 20.609 22.062 1 97.69 152 LEU B N 1
ATOM 2523 C CA . LEU B 1 152 ? 3.453 22 21.625 1 97.69 152 LEU B CA 1
ATOM 2524 C C . LEU B 1 152 ? 4.359 22.141 20.406 1 97.69 152 LEU B C 1
ATOM 2526 O O . LEU B 1 152 ? 3.977 22.75 19.422 1 97.69 152 LEU B O 1
ATOM 2530 N N . GLU B 1 153 ? 5.512 21.594 20.438 1 97.56 153 GLU B N 1
ATOM 2531 C CA . GLU B 1 153 ? 6.52 21.781 19.406 1 97.56 153 GLU B CA 1
ATOM 2532 C C . GLU B 1 153 ? 6.035 21.25 18.062 1 97.56 153 GLU B C 1
ATOM 2534 O O . GLU B 1 153 ? 6.109 21.938 17.047 1 97.56 153 GLU B O 1
ATOM 2539 N N . ILE B 1 154 ? 5.559 20 18.094 1 98 154 ILE B N 1
ATOM 2540 C CA . ILE B 1 154 ? 5.16 19.391 16.844 1 98 154 ILE B CA 1
ATOM 2541 C C . ILE B 1 154 ? 3.873 20.031 16.328 1 98 154 ILE B C 1
ATOM 2543 O O . ILE B 1 154 ? 3.664 20.156 15.117 1 98 154 ILE B O 1
ATOM 2547 N N . ILE B 1 155 ? 2.969 20.453 17.234 1 98.38 155 ILE B N 1
ATOM 2548 C CA . ILE B 1 155 ? 1.751 21.156 16.844 1 98.38 155 ILE B CA 1
ATOM 2549 C C . ILE B 1 155 ? 2.111 22.453 16.109 1 98.38 155 ILE B C 1
ATOM 2551 O O . ILE B 1 155 ? 1.547 22.766 15.062 1 98.38 155 ILE B O 1
ATOM 2555 N N . HIS B 1 156 ? 3.047 23.172 16.641 1 97.56 156 HIS B N 1
ATOM 2556 C CA . HIS B 1 156 ? 3.488 24.391 15.984 1 97.56 156 HIS B CA 1
ATOM 2557 C C . HIS B 1 156 ? 4.078 24.109 14.602 1 97.56 156 HIS B C 1
ATOM 2559 O O . HIS B 1 156 ? 3.852 24.859 13.656 1 97.56 156 HIS B O 1
ATOM 2565 N N . LYS B 1 157 ? 4.812 23.094 14.508 1 96.44 157 LYS B N 1
ATOM 2566 C CA . LYS B 1 157 ? 5.488 22.75 13.258 1 96.44 157 LYS B CA 1
ATOM 2567 C C . LYS B 1 157 ? 4.484 22.359 12.18 1 96.44 157 LYS B C 1
ATOM 2569 O O . LYS B 1 157 ? 4.68 22.656 11 1 96.44 157 LYS B O 1
ATOM 2574 N N . LEU B 1 158 ? 3.428 21.672 12.609 1 97.19 158 LEU B N 1
ATOM 2575 C CA . LEU B 1 158 ? 2.539 21.062 11.625 1 97.19 158 LEU B CA 1
ATOM 2576 C C . LEU B 1 158 ? 1.219 21.828 11.547 1 97.19 158 LEU B C 1
ATOM 2578 O O . LEU B 1 158 ? 0.182 21.234 11.219 1 97.19 158 LEU B O 1
ATOM 2582 N N . THR B 1 159 ? 1.206 23.062 12.055 1 95.56 159 THR B N 1
ATOM 2583 C CA . THR B 1 159 ? 0.045 23.922 11.883 1 95.56 159 THR B CA 1
ATOM 2584 C C . THR B 1 159 ? 0.459 25.266 11.297 1 95.56 159 THR B C 1
ATOM 2586 O O . THR B 1 159 ? 1.626 25.656 11.391 1 95.56 159 THR B O 1
#

Organism: NCBI:txid1187080

Radius of gyration: 19.99 Å; Cα contacts (8 Å, |Δi|>4): 800; chains: 2; bounding box: 43×53×52 Å